Protein AF-0000000083614932 (afdb_homodimer)

Nearest PDB structures (foldseek):
  5zn8-assembly1_A  TM=9.623E-01  e=4.398E-23  Bacillus subtilis
  3o93-assembly1_D  TM=9.605E-01  e=4.185E-20  Streptococcus pneumoniae TIGR4
  3o91-assembly1_C  TM=9.616E-01  e=4.185E-20  Streptococcus pneumoniae TIGR4
  3o90-assembly1_D  TM=9.603E-01  e=8.362E-20  Streptococcus pneumoniae TIGR4
  3o92-assembly1_C  TM=9.641E-01  e=1.075E-19  Streptococcus pneumoniae TIGR4

Foldseek 3Di:
DAEEEEAEAQFCLADPPPRQNHLYPQQVQLVVVSLVVVVVQVVVVHAYEYEFEEDDPPGPVCVPGPDALYPPDNRRAHDDVVNVSCVVCVPPPRYYYWYDNALASLPPGCVLVVCVVVVHAEYEYFGDDQQTSRLNNLVNCLVSRHAYEYELSRHHYNDPCNVVSNVVSCVPRVYHYHD/DAEEEEAEAQFCLADPPPRQNHLYPQQVQLVVVSLVVVVVCVVVVHAYEYEFEEDDPPRPVCVPGPDALYPPDNRRAHDDVVNVSCVVCVPPPRYYYWYDNALASLPPGCVLVVCVVVVHAEYEYFGDDQQTSRLNNLVNCLVSRHAYEYELSRHHYNDPCNVVSNVVSCVPRVYHYHD

Radius of gyration: 20.75 Å; Cα contacts (8 Å, |Δi|>4): 772; chains: 2; bounding box: 45×60×45 Å

InterPro domains:
  IPR000868 Isochorismatase-like domain [PF00857] (4-173)
  IPR036380 Isochorismatase-like superfamily [G3DSA:3.40.50.850] (1-179)
  IPR036380 Isochorismatase-like superfamily [SSF52499] (2-172)
  IPR050272 Isochorismatase-like hydrolase [PTHR43540] (2-169)

Secondary structure (DSSP, 8-state):
-EEEEEEE--BHHHHSTT-TT---HHHHTTHHHHHHHHHHHHHTT-EEEEEEE-B-TT-GGGGTS----BTTSGGGSBPTHHHHHHHHHTTSTTEEEEEESSSSTTTTSSHHHHHHHTTEEEEEEEEE-IIIIIHHHHHHHHHTT-EEEEEEEEEE-SSS-HHHHHHHHHHHH--EEE-/-EEEEEEE--BHHHHSTT-TT---HHHHTTHHHHHHHHHHHHHTT-EEEEEEE-B-TT-GGGGTS----BTTSGGGSBPTHHHHHHHHHTTSTTEEEEEESSSSTTTTSSHHHHHHHTTEEEEEEEEE-IIIIIHHHHHHHHHTT-EEEEEEEEEE-SSS-HHHHHHHHHHHH-PEEE-

Organism: NCBI:txid2304605

Sequence (358 aa):
MKEALIIVDMSNDFVADEGSLTAGKPAQEVVPYIIEQANAFLNNDQIVVVAMDAHEENDAHFELWPSHNVVGTKGQELYGDLFTWFGEHESNPNVFYQPKTNYNAFFKTGLAEKLKALEVEKVHVVGACTDICDFLTIAGADAEGFKTAIHKRGVATFTDLGDTFINHMKTCFFTEIIDMKEALIIVDMSNDFVADEGSLTAGKPAQEVVPYIIEQANAFLNNDQIVVVAMDAHEENDAHFELWPSHNVVGTKGQELYGDLFTWFGEHESNPNVFYQPKTNYNAFFKTGLAEKLKALEVEKVHVVGACTDICDFLTIAGADAEGFKTAIHKRGVATFTDLGDTFINHMKTCFFTEIID

Solvent-accessible surface area (backbone atoms only — not comparable to full-atom values): 18055 Å² total; per-residue (Å²): 135,39,38,33,40,36,40,26,36,55,14,22,13,34,22,34,86,84,22,70,64,41,33,26,68,54,39,55,68,20,47,65,50,44,53,52,50,49,49,51,33,49,76,66,74,25,31,35,33,39,34,31,60,43,32,58,91,85,39,75,65,47,80,79,36,73,73,55,22,30,71,92,39,75,39,38,36,49,37,69,69,53,33,55,49,43,70,75,38,60,83,40,89,47,42,44,82,41,68,24,82,48,56,25,53,46,62,91,53,58,46,61,61,54,40,49,75,66,54,41,48,33,39,34,40,33,29,35,31,33,68,49,27,44,43,36,24,49,52,38,40,43,72,72,69,32,46,42,30,39,34,62,62,21,42,19,40,77,62,94,45,44,66,61,38,54,54,44,38,29,72,76,63,63,29,43,79,39,119,135,39,37,32,39,35,40,27,37,54,13,22,13,34,23,34,85,84,23,71,65,40,32,25,67,53,39,53,68,19,47,66,51,44,51,52,50,51,50,54,33,49,75,66,75,24,32,36,33,40,34,32,60,44,31,58,92,85,37,75,65,46,82,80,38,72,72,54,22,30,69,92,39,74,39,39,36,49,36,70,68,53,32,56,50,44,70,75,37,60,82,40,89,48,41,41,81,41,67,24,81,47,57,26,54,46,61,89,53,57,45,60,61,55,39,49,74,65,52,40,47,33,40,35,41,32,29,35,31,33,68,49,28,44,44,36,26,50,51,38,40,42,73,73,66,33,46,41,31,39,35,62,62,22,42,19,41,75,62,94,44,43,66,61,40,55,54,45,38,28,71,74,63,64,28,42,78,40,118

pLDDT: mean 97.31, std 2.54, range [85.12, 98.94]

Structure (mmCIF, N/CA/C/O backbone):
data_AF-0000000083614932-model_v1
#
loop_
_entity.id
_entity.type
_entity.pdbx_description
1 polymer 'Cysteine hydrolase'
#
loop_
_atom_site.group_PDB
_atom_site.id
_atom_site.type_symbol
_atom_site.label_atom_id
_atom_site.label_alt_id
_atom_site.label_comp_id
_atom_site.label_asym_id
_atom_site.label_entity_id
_atom_site.label_seq_id
_atom_site.pdbx_PDB_ins_code
_atom_site.Cartn_x
_atom_site.Cartn_y
_atom_site.Cartn_z
_atom_site.occupancy
_atom_site.B_iso_or_equiv
_atom_site.auth_seq_id
_atom_site.auth_comp_id
_atom_site.auth_asym_id
_atom_site.auth_atom_id
_atom_site.pdbx_PDB_model_num
ATOM 1 N N . MET A 1 1 ? 20.266 17.609 3.545 1 86.75 1 MET A N 1
ATOM 2 C CA . MET A 1 1 ? 19.281 16.688 2.996 1 86.75 1 MET A CA 1
ATOM 3 C C . MET A 1 1 ? 17.891 17.297 3.027 1 86.75 1 MET A C 1
ATOM 5 O O . MET A 1 1 ? 17.5 17.922 4.02 1 86.75 1 MET A O 1
ATOM 9 N N . LYS A 1 2 ? 17.234 17.375 1.899 1 97.62 2 LYS A N 1
ATOM 10 C CA . LYS A 1 2 ? 15.891 17.922 1.854 1 97.62 2 LYS A CA 1
ATOM 11 C C . LYS A 1 2 ? 14.852 16.875 2.26 1 97.62 2 LYS A C 1
ATOM 13 O O . LYS A 1 2 ? 14.922 15.727 1.821 1 97.62 2 LYS A O 1
ATOM 18 N N . GLU A 1 3 ? 13.961 17.266 3.236 1 98.75 3 GLU A N 1
ATOM 19 C CA . GLU A 1 3 ? 12.945 16.359 3.762 1 98.75 3 GLU A CA 1
ATOM 20 C C . GLU A 1 3 ? 11.562 16.984 3.693 1 98.75 3 GLU A C 1
ATOM 22 O O . GLU A 1 3 ? 11.43 18.203 3.531 1 98.75 3 GLU A O 1
ATOM 27 N N . ALA A 1 4 ? 10.586 16.172 3.719 1 98.94 4 ALA A N 1
ATOM 28 C CA . ALA A 1 4 ? 9.203 16.641 3.717 1 98.94 4 ALA A CA 1
ATOM 29 C C . ALA A 1 4 ? 8.398 15.977 4.836 1 98.94 4 ALA A C 1
ATOM 31 O O . ALA A 1 4 ? 8.555 14.789 5.105 1 98.94 4 ALA A O 1
ATOM 32 N N . LEU A 1 5 ? 7.621 16.766 5.5 1 98.94 5 LEU A N 1
ATOM 33 C CA . LEU A 1 5 ? 6.609 16.281 6.426 1 98.94 5 LEU A CA 1
ATOM 34 C C . LEU A 1 5 ? 5.246 16.188 5.742 1 98.94 5 LEU A C 1
ATOM 36 O O . LEU A 1 5 ? 4.738 17.188 5.227 1 98.94 5 LEU A O 1
ATOM 40 N N . ILE A 1 6 ? 4.684 15.016 5.688 1 98.94 6 ILE A N 1
ATOM 41 C CA . ILE A 1 6 ? 3.342 14.852 5.141 1 98.94 6 ILE A CA 1
ATOM 42 C C . ILE A 1 6 ? 2.336 14.695 6.281 1 98.94 6 ILE A C 1
ATOM 44 O O . ILE A 1 6 ? 2.414 13.742 7.059 1 98.94 6 ILE A O 1
ATOM 48 N N . ILE A 1 7 ? 1.476 15.633 6.41 1 98.94 7 ILE A N 1
ATOM 49 C CA . ILE A 1 7 ? 0.352 15.602 7.34 1 98.94 7 ILE A CA 1
ATOM 50 C C . ILE A 1 7 ? -0.861 14.969 6.66 1 98.94 7 ILE A C 1
ATOM 52 O O . ILE A 1 7 ? -1.471 15.578 5.777 1 98.94 7 ILE A O 1
ATOM 56 N N . VAL A 1 8 ? -1.253 13.805 7.141 1 98.88 8 VAL A N 1
ATOM 57 C CA . VAL A 1 8 ? -2.234 13.008 6.41 1 98.88 8 VAL A CA 1
ATOM 58 C C . VAL A 1 8 ? -3.602 13.133 7.082 1 98.88 8 VAL A C 1
ATOM 60 O O . VAL A 1 8 ? -3.771 12.75 8.242 1 98.88 8 VAL A O 1
ATOM 63 N N . ASP A 1 9 ? -4.543 13.688 6.426 1 98.75 9 ASP A N 1
ATOM 64 C CA . ASP A 1 9 ? -5.984 13.555 6.617 1 98.75 9 ASP A CA 1
ATOM 65 C C . ASP A 1 9 ? -6.398 14.016 8.016 1 98.75 9 ASP A C 1
ATOM 67 O O . ASP A 1 9 ? -7.18 13.344 8.688 1 98.75 9 ASP A O 1
ATOM 71 N N . MET A 1 10 ? -5.883 15.18 8.398 1 98.81 10 MET A N 1
ATOM 72 C CA . MET A 1 10 ? -6.305 15.75 9.672 1 98.81 10 MET A CA 1
ATOM 73 C C . MET A 1 10 ? -7.484 16.688 9.477 1 98.81 10 MET A C 1
ATOM 75 O O . MET A 1 10 ? -7.418 17.859 9.875 1 98.81 10 MET A O 1
ATOM 79 N N . SER A 1 11 ? -8.5 16.172 8.953 1 98.75 11 SER A N 1
ATOM 80 C CA . SER A 1 11 ? -9.719 16.906 8.641 1 98.75 11 SER A CA 1
ATOM 81 C C . SER A 1 11 ? -10.719 16.844 9.781 1 98.75 11 SER A C 1
ATOM 83 O O . SER A 1 11 ? -10.578 16.016 10.695 1 98.75 11 SER A O 1
ATOM 85 N N . ASN A 1 12 ? -11.742 17.656 9.711 1 98.81 12 ASN A N 1
ATOM 86 C CA . ASN A 1 12 ? -12.836 17.594 10.672 1 98.81 12 ASN A CA 1
ATOM 87 C C . ASN A 1 12 ? -13.555 16.25 10.602 1 98.81 12 ASN A C 1
ATOM 89 O O . ASN A 1 12 ? -13.891 15.664 11.633 1 98.81 12 ASN A O 1
ATOM 93 N N . ASP A 1 13 ? -13.797 15.688 9.453 1 98.44 13 ASP A N 1
ATOM 94 C CA . ASP A 1 13 ? -14.516 14.43 9.297 1 98.44 13 ASP A CA 1
ATOM 95 C C . ASP A 1 13 ? -13.742 13.273 9.93 1 98.44 13 ASP A C 1
ATOM 97 O O . ASP A 1 13 ? -14.344 12.328 10.445 1 98.44 13 ASP A O 1
ATOM 101 N N . PHE A 1 14 ? -12.406 13.383 9.969 1 98.25 14 PHE A N 1
ATOM 102 C CA . PHE A 1 14 ? -11.594 12.273 10.453 1 98.25 14 PHE A CA 1
ATOM 103 C C . PHE A 1 14 ? -11.156 12.508 11.891 1 98.25 14 PHE A C 1
ATOM 105 O O . PHE A 1 14 ? -10.68 11.586 12.562 1 98.25 14 PHE A O 1
ATOM 112 N N . VAL A 1 15 ? -11.305 13.758 12.461 1 98.56 15 VAL A N 1
ATOM 113 C CA . VAL A 1 15 ? -10.664 14.055 13.742 1 98.56 15 VAL A CA 1
ATOM 114 C C . VAL A 1 15 ? -11.711 14.508 14.75 1 98.56 15 VAL A C 1
ATOM 116 O O . VAL A 1 15 ? -11.703 14.086 15.906 1 98.56 15 VAL A O 1
ATOM 119 N N . ALA A 1 16 ? -12.609 15.344 14.305 1 98.31 16 ALA A N 1
ATOM 120 C CA . ALA A 1 16 ? -13.547 15.992 15.211 1 98.31 16 ALA A CA 1
ATOM 121 C C . ALA A 1 16 ? -14.523 14.984 15.82 1 98.31 16 ALA A C 1
ATOM 123 O O . ALA A 1 16 ? -14.82 13.953 15.203 1 98.31 16 ALA A O 1
ATOM 124 N N . ASP A 1 17 ? -15.094 15.305 16.938 1 97.5 17 ASP A N 1
ATOM 125 C CA . ASP A 1 17 ? -16.047 14.438 17.609 1 97.5 17 ASP A CA 1
ATOM 126 C C . ASP A 1 17 ? -17.25 14.148 16.719 1 97.5 17 ASP A C 1
ATOM 128 O O . ASP A 1 17 ? -17.75 13.023 16.688 1 97.5 17 ASP A O 1
ATOM 132 N N . GLU A 1 18 ? -17.656 15.078 15.992 1 96.12 18 GLU A N 1
ATOM 133 C CA . GLU A 1 18 ? -18.844 14.945 15.164 1 96.12 18 GLU A CA 1
ATOM 134 C C . GLU A 1 18 ? -18.484 14.539 13.742 1 96.12 18 GLU A C 1
ATOM 136 O O . GLU A 1 18 ? -19.344 14.562 12.844 1 96.12 18 GLU A O 1
ATOM 141 N N . GLY A 1 19 ? -17.234 14.258 13.492 1 96.81 19 GLY A N 1
ATOM 142 C CA . GLY A 1 19 ? -16.828 13.852 12.156 1 96.81 19 GLY A CA 1
ATOM 143 C C . GLY A 1 19 ? -17.484 12.57 11.695 1 96.81 19 GLY A C 1
ATOM 144 O O . GLY A 1 19 ? -17.719 11.656 12.492 1 96.81 19 GLY A O 1
ATOM 145 N N . SER A 1 20 ? -17.75 12.398 10.414 1 95.38 20 SER A N 1
ATOM 146 C CA . SER A 1 20 ? -18.484 11.273 9.852 1 95.38 20 SER A CA 1
ATOM 147 C C . SER A 1 20 ? -17.672 9.984 9.93 1 95.38 20 SER A C 1
ATOM 149 O O . SER A 1 20 ? -18.234 8.883 9.953 1 95.38 20 SER A O 1
ATOM 151 N N . LEU A 1 21 ? -16.344 10.078 9.992 1 94.69 21 LEU A N 1
ATOM 152 C CA . LEU A 1 21 ? -15.438 8.93 10.094 1 94.69 21 LEU A CA 1
ATOM 153 C C . LEU A 1 21 ? -14.289 9.227 11.055 1 94.69 21 LEU A C 1
ATOM 155 O O . LEU A 1 21 ? -13.125 8.977 10.742 1 94.69 21 LEU A O 1
ATOM 159 N N . THR A 1 22 ? -14.609 9.711 12.188 1 96.44 22 THR A N 1
ATOM 160 C CA . THR A 1 22 ? -13.656 10.305 13.117 1 96.44 22 THR A CA 1
ATOM 161 C C . THR A 1 22 ? -12.875 9.219 13.852 1 96.44 22 THR A C 1
ATOM 163 O O . THR A 1 22 ? -13.43 8.18 14.219 1 96.44 22 THR A O 1
ATOM 166 N N . ALA A 1 23 ? -11.562 9.43 14.016 1 96.25 23 ALA A N 1
ATOM 167 C CA . ALA A 1 23 ? -10.734 8.672 14.945 1 96.25 23 ALA A CA 1
ATOM 168 C C . ALA A 1 23 ? -10.797 9.266 16.344 1 96.25 23 ALA A C 1
ATOM 170 O O . ALA A 1 23 ? -10.156 8.766 17.281 1 96.25 23 ALA A O 1
ATOM 171 N N . GLY A 1 24 ? -11.445 10.391 16.5 1 96.56 24 GLY 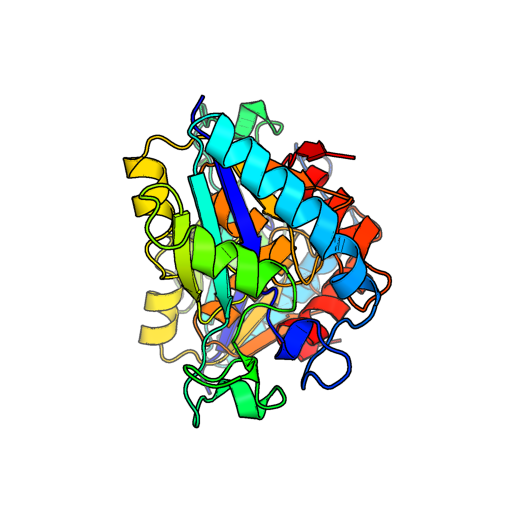A N 1
ATOM 172 C CA . GLY A 1 24 ? -11.797 10.938 17.797 1 96.56 24 GLY A CA 1
ATOM 173 C C . GLY A 1 24 ? -10.602 11.469 18.562 1 96.56 24 GLY A C 1
ATOM 174 O O . GLY A 1 24 ? -9.75 12.164 18 1 96.56 24 GLY A O 1
ATOM 175 N N . LYS A 1 25 ? -10.578 11.203 19.875 1 97.31 25 LYS A N 1
ATOM 176 C CA . LYS A 1 25 ? -9.625 11.781 20.812 1 97.31 25 LYS A CA 1
ATOM 177 C C . LYS A 1 25 ? -8.195 11.445 20.422 1 97.31 25 LYS A C 1
ATOM 179 O O . LYS A 1 25 ? -7.312 12.305 20.469 1 97.31 25 LYS A O 1
ATOM 184 N N . PRO A 1 26 ? -7.98 10.195 19.984 1 97.19 26 PRO A N 1
ATOM 185 C CA . PRO A 1 26 ? -6.598 9.891 19.609 1 97.19 26 PRO A CA 1
ATOM 186 C C . PRO A 1 26 ? -6.066 10.812 18.531 1 97.19 26 PRO A C 1
ATOM 188 O O . PRO A 1 26 ? -4.906 11.234 18.578 1 97.19 26 PRO A O 1
ATOM 191 N N . ALA A 1 27 ? -6.883 11.164 17.578 1 98.25 27 ALA A N 1
ATOM 192 C CA . ALA A 1 27 ? -6.457 12.039 16.484 1 98.25 27 ALA A CA 1
ATOM 193 C C . ALA A 1 27 ? -6.367 13.492 16.938 1 98.25 27 ALA A C 1
ATOM 195 O O . ALA A 1 27 ? -5.523 14.25 16.469 1 98.25 27 ALA A O 1
ATOM 196 N N . GLN A 1 28 ? -7.203 13.906 17.844 1 98.56 28 GLN A N 1
ATOM 197 C CA . GLN A 1 28 ? -7.18 15.266 18.375 1 98.56 28 GLN A CA 1
ATOM 198 C C . GLN A 1 28 ? -5.91 15.523 19.188 1 98.56 28 GLN A C 1
ATOM 200 O O . GLN A 1 28 ? -5.328 16.609 19.109 1 98.56 28 GLN A O 1
ATOM 205 N N . GLU A 1 29 ? -5.441 14.523 19.812 1 98.06 29 GLU A N 1
ATOM 206 C CA . GLU A 1 29 ? -4.34 14.656 20.766 1 98.06 29 GLU A CA 1
ATOM 207 C C . GLU A 1 29 ? -3.008 14.828 20.047 1 98.06 29 GLU A C 1
ATOM 209 O O . GLU A 1 29 ? -2.033 15.297 20.641 1 98.06 29 GLU A O 1
ATOM 214 N N . VAL A 1 30 ? -2.941 14.508 18.781 1 98.44 30 VAL A N 1
ATOM 215 C CA . VAL A 1 30 ? -1.646 14.547 18.109 1 98.44 30 VAL A CA 1
ATOM 216 C C . VAL A 1 30 ? -1.459 15.891 17.422 1 98.44 30 VAL A C 1
ATOM 218 O O . VAL A 1 30 ? -0.378 16.188 16.906 1 98.44 30 VAL A O 1
ATOM 221 N N . VAL A 1 31 ? -2.465 16.766 17.422 1 98.75 31 VAL A N 1
ATOM 222 C CA . VAL A 1 31 ? -2.482 18.016 16.672 1 98.75 31 VAL A CA 1
ATOM 223 C C . VAL A 1 31 ? -1.347 18.922 17.141 1 98.75 31 VAL A C 1
ATOM 225 O O . VAL A 1 31 ? -0.581 19.438 16.328 1 98.75 31 VAL A O 1
ATOM 228 N N . PRO A 1 32 ? -1.139 19.062 18.484 1 98.69 32 PRO A N 1
ATOM 229 C CA . PRO A 1 32 ? -0.054 19.938 18.922 1 98.69 32 PRO A CA 1
ATOM 230 C C . PRO A 1 32 ? 1.318 19.469 18.438 1 98.69 32 PRO A C 1
ATOM 232 O O . PRO A 1 32 ? 2.145 20.281 18.031 1 98.69 32 PRO A O 1
ATOM 235 N N . TYR A 1 33 ? 1.566 18.203 18.484 1 98.88 33 TYR A N 1
ATOM 236 C CA . TYR A 1 33 ? 2.834 17.656 18.016 1 98.88 33 TYR A CA 1
ATOM 237 C C . TYR A 1 33 ? 3.02 17.922 16.516 1 98.88 33 TYR A C 1
ATOM 239 O O . TYR A 1 33 ? 4.109 18.297 16.078 1 98.88 33 TYR A O 1
ATOM 247 N N . ILE A 1 34 ? 1.948 17.75 15.727 1 98.94 34 ILE A N 1
ATOM 248 C CA . ILE A 1 34 ? 2.004 17.938 14.281 1 98.94 34 ILE A CA 1
ATOM 249 C C . ILE A 1 34 ? 2.367 19.391 13.969 1 98.94 34 ILE A C 1
ATOM 251 O O . ILE A 1 34 ? 3.229 19.656 13.125 1 98.94 34 ILE A O 1
ATOM 255 N N . ILE A 1 35 ? 1.779 20.297 14.695 1 98.88 35 ILE A N 1
ATOM 256 C CA . ILE A 1 35 ? 2.045 21.703 14.477 1 98.88 35 ILE A CA 1
ATOM 257 C C . ILE A 1 35 ? 3.496 22.016 14.836 1 98.88 35 ILE A C 1
ATOM 259 O O . ILE A 1 35 ? 4.188 22.734 14.094 1 98.88 35 ILE A O 1
ATOM 263 N N . GLU A 1 36 ? 3.9 21.453 15.93 1 98.81 36 GLU A N 1
ATOM 264 C CA . GLU A 1 36 ? 5.289 21.641 16.344 1 98.81 36 GLU A CA 1
ATOM 265 C C . GLU A 1 36 ? 6.254 21.156 15.266 1 98.81 36 GLU A C 1
ATOM 267 O O . GLU A 1 36 ? 7.219 21.844 14.93 1 98.81 36 GLU A O 1
ATOM 272 N N . GLN A 1 37 ? 6.027 19.984 14.719 1 98.88 37 GLN A N 1
ATOM 273 C CA . GLN A 1 37 ? 6.895 19.422 13.688 1 98.88 37 GLN A CA 1
ATOM 274 C C . GLN A 1 37 ? 6.82 20.234 12.398 1 98.88 37 GLN A C 1
ATOM 276 O O . GLN A 1 37 ? 7.84 20.469 11.75 1 98.88 37 GLN A O 1
ATOM 281 N N . ALA A 1 38 ? 5.602 20.641 12.031 1 98.88 38 ALA A N 1
ATOM 282 C CA . ALA A 1 38 ? 5.453 21.469 10.828 1 98.88 38 ALA A CA 1
ATOM 283 C C . ALA A 1 38 ? 6.277 22.75 10.938 1 98.88 38 ALA A C 1
ATOM 285 O O . ALA A 1 38 ? 6.984 23.109 10 1 98.88 38 ALA A O 1
ATOM 286 N N . ASN A 1 39 ? 6.199 23.359 12.07 1 98.88 39 ASN A N 1
ATOM 287 C CA . ASN A 1 39 ? 6.988 24.562 12.305 1 98.88 39 ASN A CA 1
ATOM 288 C C . ASN A 1 39 ? 8.484 24.266 12.227 1 98.88 39 ASN A C 1
ATOM 290 O O . ASN A 1 39 ? 9.242 25.031 11.633 1 98.88 39 ASN A O 1
ATOM 294 N N . ALA A 1 40 ? 8.891 23.203 12.852 1 98.75 40 ALA A N 1
ATOM 295 C CA . ALA A 1 40 ? 10.305 22.844 12.836 1 98.75 40 ALA A CA 1
ATOM 296 C C . ALA A 1 40 ? 10.805 22.625 11.406 1 98.75 40 ALA A C 1
ATOM 298 O O . ALA A 1 40 ? 11.898 23.062 11.055 1 98.75 40 ALA A O 1
ATOM 299 N N . PHE A 1 41 ? 9.984 21.922 10.609 1 98.81 41 PHE A N 1
ATOM 300 C CA . PHE A 1 41 ? 10.359 21.703 9.219 1 98.81 41 PHE A CA 1
ATOM 301 C C . PHE A 1 41 ? 10.516 23.016 8.477 1 98.81 41 PHE A C 1
ATOM 303 O O . PHE A 1 41 ? 11.523 23.25 7.797 1 98.81 41 PHE A O 1
ATOM 310 N N . LEU A 1 42 ? 9.562 23.938 8.625 1 98.56 42 LEU A N 1
ATOM 311 C CA . LEU A 1 42 ? 9.586 25.219 7.906 1 98.56 42 LEU A CA 1
ATOM 312 C C . LEU A 1 42 ? 10.75 26.078 8.391 1 98.56 42 LEU A C 1
ATOM 314 O O . LEU A 1 42 ? 11.398 26.75 7.586 1 98.56 42 LEU A O 1
ATOM 318 N N . ASN A 1 43 ? 10.992 26.016 9.695 1 98.25 43 ASN A N 1
ATOM 319 C CA . ASN A 1 43 ? 12.094 26.781 10.25 1 98.25 43 ASN A CA 1
ATOM 320 C C . ASN A 1 43 ? 13.438 26.312 9.711 1 98.25 43 ASN A C 1
ATOM 322 O O . ASN A 1 43 ? 14.422 27.062 9.734 1 98.25 43 ASN A O 1
ATOM 326 N N . ASN A 1 44 ? 13.492 25.109 9.227 1 98.19 44 ASN A N 1
ATOM 327 C CA . ASN A 1 44 ? 14.711 24.547 8.656 1 98.19 44 ASN A CA 1
ATOM 328 C C . ASN A 1 44 ? 14.633 24.5 7.129 1 98.19 44 ASN A C 1
ATOM 330 O O . ASN A 1 44 ? 15.344 23.703 6.5 1 98.19 44 ASN A O 1
ATOM 334 N N . ASP A 1 45 ? 13.688 25.234 6.594 1 97.94 45 ASP A N 1
ATOM 335 C CA . ASP A 1 45 ? 13.516 25.391 5.152 1 97.94 45 ASP A CA 1
ATOM 336 C C . ASP A 1 45 ? 13.195 24.062 4.488 1 97.94 45 ASP A C 1
ATOM 338 O O . ASP A 1 45 ? 13.688 23.766 3.398 1 97.94 45 ASP A O 1
ATOM 342 N N . GLN A 1 46 ? 12.5 23.219 5.215 1 98.69 46 GLN A N 1
ATOM 343 C CA . GLN A 1 46 ? 12.031 21.938 4.68 1 98.69 46 GLN A CA 1
ATOM 344 C C . GLN A 1 46 ? 10.57 22.031 4.238 1 98.69 46 GLN A C 1
ATOM 346 O O . GLN A 1 46 ? 9.938 23.078 4.402 1 98.69 46 GLN A O 1
ATOM 351 N N . ILE A 1 47 ? 10.078 21 3.674 1 98.81 47 ILE A N 1
ATOM 352 C CA . ILE A 1 47 ? 8.789 21 2.994 1 98.81 47 ILE A CA 1
ATOM 353 C C . ILE A 1 47 ? 7.715 20.438 3.916 1 98.81 47 ILE A C 1
ATOM 355 O O . ILE A 1 47 ? 7.957 19.453 4.633 1 98.81 47 ILE A O 1
ATOM 359 N N . VAL A 1 48 ? 6.566 21.031 3.924 1 98.94 48 VAL A N 1
ATOM 360 C CA . VAL A 1 48 ? 5.391 20.5 4.605 1 98.94 48 VAL A CA 1
ATOM 361 C C . VAL A 1 48 ? 4.262 20.297 3.598 1 98.94 48 VAL A C 1
ATOM 363 O O . VAL A 1 48 ? 3.908 21.203 2.854 1 98.94 48 VAL A O 1
ATOM 366 N N . VAL A 1 49 ? 3.727 19.109 3.547 1 98.94 49 VAL A N 1
ATOM 367 C CA . VAL A 1 49 ? 2.623 18.766 2.66 1 98.94 49 VAL A CA 1
ATOM 368 C C . VAL A 1 49 ? 1.396 18.375 3.486 1 98.94 49 VAL A C 1
ATOM 370 O O . VAL A 1 49 ? 1.475 17.516 4.355 1 98.94 49 VAL A O 1
ATOM 373 N N . VAL A 1 50 ? 0.341 19.047 3.268 1 98.88 50 VAL A N 1
ATOM 374 C CA . VAL A 1 50 ? -0.952 18.594 3.771 1 98.88 50 VAL A CA 1
ATOM 375 C C . VAL A 1 50 ? -1.628 17.703 2.736 1 98.88 50 VAL A C 1
ATOM 377 O O . VAL A 1 50 ? -2.127 18.188 1.718 1 98.88 50 VAL A O 1
ATOM 380 N N . ALA A 1 51 ? -1.59 16.406 2.961 1 98.81 51 ALA A N 1
ATOM 381 C CA . ALA A 1 51 ? -2.289 15.461 2.102 1 98.81 51 ALA A CA 1
ATOM 382 C C . ALA A 1 51 ? -3.711 15.211 2.598 1 98.81 51 ALA A C 1
ATOM 384 O O . ALA A 1 51 ? -3.91 14.711 3.707 1 98.81 51 ALA A O 1
ATOM 385 N N . MET A 1 52 ? -4.68 15.57 1.78 1 98.75 52 MET A N 1
ATOM 386 C CA . MET A 1 52 ? -6.062 15.594 2.254 1 98.75 52 MET A CA 1
ATOM 387 C C . MET A 1 52 ? -6.965 14.781 1.335 1 98.75 52 MET A C 1
ATOM 389 O O . MET A 1 52 ? -6.98 14.992 0.122 1 98.75 52 MET A O 1
ATOM 393 N N . ASP A 1 53 ? -7.625 13.797 1.946 1 98.06 53 ASP A N 1
ATOM 394 C CA . ASP A 1 53 ? -8.672 13.055 1.251 1 98.06 53 ASP A CA 1
ATOM 395 C C . ASP A 1 53 ? -9.695 14.008 0.629 1 98.06 53 ASP A C 1
ATOM 397 O O . ASP A 1 53 ? -10.086 15 1.248 1 98.06 53 ASP A O 1
ATOM 401 N N . ALA A 1 54 ? -10.062 13.758 -0.579 1 97.75 54 ALA A N 1
ATOM 402 C CA . ALA A 1 54 ? -10.953 14.656 -1.312 1 97.75 54 ALA A CA 1
ATOM 403 C C . ALA A 1 54 ? -11.906 13.875 -2.209 1 97.75 54 ALA A C 1
ATOM 405 O O . ALA A 1 54 ? -11.469 13.141 -3.098 1 97.75 54 ALA A O 1
ATOM 406 N N . HIS A 1 55 ? -13.133 14.047 -1.98 1 96.81 55 HIS A N 1
ATOM 407 C CA . HIS A 1 55 ? -14.172 13.367 -2.744 1 96.81 55 HIS A CA 1
ATOM 408 C C . HIS A 1 55 ? -15.195 14.359 -3.285 1 96.81 55 HIS A C 1
ATOM 410 O O . HIS A 1 55 ? -15.43 15.406 -2.684 1 96.81 55 HIS A O 1
ATOM 416 N N . GLU A 1 56 ? -15.734 14.016 -4.387 1 95.94 56 GLU A N 1
ATOM 417 C CA . GLU A 1 56 ? -16.891 14.758 -4.879 1 95.94 56 GLU A CA 1
ATOM 418 C C . GLU A 1 56 ? -18.188 14.273 -4.223 1 95.94 56 GLU A C 1
ATOM 420 O O . GLU A 1 56 ? -18.219 13.18 -3.654 1 95.94 56 GLU A O 1
ATOM 425 N N . GLU A 1 57 ? -19.25 15.023 -4.258 1 92.31 57 GLU A N 1
ATOM 426 C CA . GLU A 1 57 ? -20.5 14.711 -3.586 1 92.31 57 GLU A CA 1
ATOM 427 C C . GLU A 1 57 ? -21.047 13.352 -4.016 1 92.31 57 GLU A C 1
ATOM 429 O O . GLU A 1 57 ? -21.578 12.602 -3.199 1 92.31 57 GLU A O 1
ATOM 434 N N . ASN A 1 58 ? -20.938 12.961 -5.285 1 89.75 58 ASN A N 1
ATOM 435 C CA . ASN A 1 58 ? -21.453 11.688 -5.781 1 89.75 58 ASN A CA 1
ATOM 436 C C . ASN A 1 58 ? -20.328 10.68 -6.027 1 89.75 58 ASN A C 1
ATOM 438 O O . ASN A 1 58 ? -20.406 9.875 -6.953 1 89.75 58 ASN A O 1
ATOM 442 N N . ASP A 1 59 ? -19.406 10.758 -5.152 1 91.88 59 ASP A N 1
ATOM 443 C CA . ASP A 1 59 ? -18.266 9.859 -5.293 1 91.88 59 ASP A CA 1
ATOM 444 C C . ASP A 1 59 ? -18.672 8.414 -5.027 1 91.88 59 ASP A C 1
ATOM 446 O O . ASP A 1 59 ? -19.359 8.125 -4.043 1 91.88 59 ASP A O 1
ATOM 450 N N . ALA A 1 60 ? -18.328 7.445 -5.891 1 87.5 60 ALA A N 1
ATOM 451 C CA . ALA A 1 60 ? -18.641 6.023 -5.754 1 87.5 60 ALA A CA 1
ATOM 452 C C . ALA A 1 60 ? -18.094 5.469 -4.441 1 87.5 60 ALA A C 1
ATOM 454 O O . ALA A 1 60 ? -18.609 4.473 -3.922 1 87.5 60 ALA A O 1
ATOM 455 N N . HIS A 1 61 ? -17.156 6.152 -3.885 1 87.56 61 HIS A N 1
ATOM 456 C CA . HIS A 1 61 ? -16.547 5.797 -2.605 1 87.56 61 HIS A CA 1
ATOM 457 C C . HIS A 1 61 ? -17.594 5.781 -1.489 1 87.56 61 HIS A C 1
ATOM 459 O O . HIS A 1 61 ? -17.438 5.047 -0.508 1 87.56 61 HIS A O 1
ATOM 465 N N . PHE A 1 62 ? -18.625 6.473 -1.625 1 91.12 62 PHE A N 1
ATOM 466 C CA . PHE A 1 62 ? -19.625 6.641 -0.568 1 91.12 62 PHE A CA 1
ATOM 467 C C . PHE A 1 62 ? -20.594 5.469 -0.551 1 91.12 62 PHE A C 1
ATOM 469 O O . PHE A 1 62 ? -21.422 5.355 0.358 1 91.12 62 PHE A O 1
ATOM 476 N N . GLU A 1 63 ? -20.5 4.531 -1.554 1 88.19 63 GLU A N 1
ATOM 477 C CA . GLU A 1 63 ? -21.234 3.268 -1.485 1 88.19 63 GLU A CA 1
ATOM 478 C C . GLU A 1 63 ? -20.672 2.365 -0.392 1 88.19 63 GLU A C 1
ATOM 480 O O . GLU A 1 63 ? -21.359 1.487 0.118 1 88.19 63 GLU A O 1
ATOM 485 N N . LEU A 1 64 ? -19.453 2.617 -0.092 1 85.25 64 LEU A N 1
ATOM 486 C CA . LEU A 1 64 ? -18.734 1.732 0.819 1 85.25 64 LEU A CA 1
ATOM 487 C C . LEU A 1 64 ? -18.484 2.416 2.162 1 85.25 64 LEU A C 1
ATOM 489 O O . LEU A 1 64 ? -18.375 1.747 3.189 1 85.25 64 LEU A O 1
ATOM 493 N N . TRP A 1 65 ? -18.359 3.758 2.199 1 88.56 65 TRP A N 1
ATOM 494 C CA . TRP A 1 65 ? -18.094 4.566 3.385 1 88.56 65 TRP A CA 1
ATOM 495 C C . TRP A 1 65 ? -19.141 5.656 3.553 1 88.56 65 TRP A C 1
ATOM 497 O O . TRP A 1 65 ? -19.734 6.113 2.57 1 88.56 65 TRP A O 1
ATOM 507 N N . PRO A 1 66 ? -19.359 6.078 4.809 1 91.44 66 PRO A N 1
ATOM 508 C CA . PRO A 1 66 ? -20.141 7.312 4.941 1 91.44 66 PRO A CA 1
ATOM 509 C C . PRO A 1 66 ? -19.516 8.484 4.18 1 91.44 66 PRO A C 1
ATOM 511 O O . PRO A 1 66 ? -18.297 8.531 3.988 1 91.44 66 PRO A O 1
ATOM 514 N N . SER A 1 67 ? -20.375 9.359 3.742 1 94.62 67 SER A N 1
ATOM 515 C CA . SER A 1 67 ? -19.859 10.555 3.074 1 94.62 67 SER A CA 1
ATOM 516 C C . SER A 1 67 ? -18.859 11.289 3.953 1 94.62 67 SER A C 1
ATOM 518 O O . SER A 1 67 ? -19.109 11.508 5.141 1 94.62 67 SER A O 1
ATOM 520 N N . HIS A 1 68 ? -17.75 11.602 3.404 1 96.62 68 HIS A N 1
ATOM 521 C CA . HIS A 1 68 ? -16.672 12.289 4.121 1 96.62 68 HIS A CA 1
ATOM 522 C C . HIS A 1 68 ? -15.781 13.062 3.162 1 96.62 68 HIS A C 1
ATOM 524 O O . HIS A 1 68 ? -15.719 12.758 1.97 1 96.62 68 HIS A O 1
ATOM 530 N N . ASN A 1 69 ? -15.141 14.078 3.73 1 97.69 69 ASN A N 1
ATOM 531 C CA . ASN A 1 69 ? -14.133 14.883 3.043 1 97.69 69 ASN A CA 1
ATOM 532 C C . ASN A 1 69 ? -14.602 15.289 1.648 1 97.69 69 ASN A C 1
ATOM 534 O O . ASN A 1 69 ? -13.844 15.18 0.681 1 97.69 69 ASN A O 1
ATOM 538 N N . VAL A 1 70 ? -15.844 15.633 1.566 1 97.38 70 VAL A N 1
ATOM 539 C CA . VAL A 1 70 ? -16.359 16.203 0.326 1 97.38 70 VAL A CA 1
ATOM 540 C C . VAL A 1 70 ? -15.727 17.578 0.088 1 97.38 70 VAL A C 1
ATOM 542 O O . VAL A 1 70 ? -15.68 18.406 0.994 1 97.38 70 VAL A O 1
ATOM 545 N N . VAL A 1 71 ? -15.242 17.797 -1.107 1 97.38 71 VAL A N 1
ATOM 546 C CA . VAL A 1 71 ? -14.484 19 -1.446 1 97.38 71 VAL A CA 1
ATOM 547 C C . VAL A 1 71 ? -15.328 20.234 -1.168 1 97.38 71 VAL A C 1
ATOM 549 O O . VAL A 1 71 ? -16.5 20.297 -1.567 1 97.38 71 VAL A O 1
ATOM 552 N N . GLY A 1 72 ? -14.703 21.172 -0.362 1 96.31 72 GLY A N 1
ATOM 553 C CA . GLY A 1 72 ? -15.328 22.469 -0.148 1 96.31 72 GLY A CA 1
ATOM 554 C C . GLY A 1 72 ? -16.234 22.5 1.064 1 96.31 72 GLY A C 1
ATOM 555 O O . GLY A 1 72 ? -16.828 23.531 1.378 1 96.31 72 GLY A O 1
ATOM 556 N N . THR A 1 73 ? -16.406 21.406 1.736 1 97.19 73 THR A N 1
ATOM 557 C CA . THR A 1 73 ? -17.266 21.359 2.912 1 97.19 73 THR A CA 1
ATOM 558 C C . THR A 1 73 ? -16.453 21.547 4.188 1 97.19 73 THR A C 1
ATOM 560 O O . THR A 1 73 ? -15.227 21.422 4.176 1 97.19 73 THR A O 1
ATOM 563 N N . LYS A 1 74 ? -17.172 21.859 5.254 1 97.5 74 LYS A N 1
ATOM 564 C CA . LYS A 1 74 ? -16.562 21.969 6.57 1 97.5 74 LYS A CA 1
ATOM 565 C C . LYS A 1 74 ? -15.891 20.672 6.984 1 97.5 74 LYS A C 1
ATOM 567 O O . LYS A 1 74 ? -14.859 20.672 7.66 1 97.5 74 LYS A O 1
ATOM 572 N N . GLY A 1 75 ? -16.438 19.578 6.586 1 98.06 75 GLY A N 1
ATOM 573 C CA . GLY A 1 75 ? -15.898 18.266 6.918 1 98.06 75 GLY A CA 1
ATOM 574 C C . GLY A 1 75 ? -14.477 18.062 6.426 1 98.06 75 GLY A C 1
ATOM 575 O O . GLY A 1 75 ? -13.68 17.391 7.082 1 98.06 75 GLY A O 1
ATOM 576 N N . GLN A 1 76 ? -14.125 18.672 5.32 1 98.19 76 GLN A N 1
ATOM 577 C CA . GLN A 1 76 ? -12.812 18.469 4.723 1 98.19 76 GLN A CA 1
ATOM 578 C C . GLN A 1 76 ? -11.789 19.438 5.316 1 98.19 76 GLN A C 1
ATOM 580 O O . GLN A 1 76 ? -10.578 19.25 5.156 1 98.19 76 GLN A O 1
ATOM 585 N N . GLU A 1 77 ? -12.211 20.516 5.961 1 98.38 77 GLU A N 1
ATOM 586 C CA . GLU A 1 77 ? -11.273 21.484 6.535 1 98.38 77 GLU A CA 1
ATOM 587 C C . GLU A 1 77 ? -10.359 20.828 7.562 1 98.38 77 GLU A C 1
ATOM 589 O O . GLU A 1 77 ? -10.75 19.859 8.227 1 98.38 77 GLU A O 1
ATOM 594 N N . LEU A 1 78 ? -9.164 21.344 7.617 1 98.75 78 LEU A N 1
ATOM 595 C CA . LEU A 1 78 ? -8.266 20.891 8.672 1 98.75 78 LEU A CA 1
ATOM 596 C C . LEU A 1 78 ? -8.898 21.109 10.047 1 98.75 78 LEU A C 1
ATOM 598 O O . LEU A 1 78 ? -9.625 22.078 10.258 1 98.75 78 LEU A O 1
ATOM 602 N N . TYR A 1 79 ? -8.594 20.297 10.953 1 98.75 79 TYR A N 1
ATOM 603 C CA . TYR A 1 79 ? -9.211 20.312 12.273 1 98.75 79 TYR A CA 1
ATOM 604 C C . TYR A 1 79 ? -8.492 21.281 13.203 1 98.75 79 TYR A C 1
ATOM 606 O O . TYR A 1 79 ? -7.266 21.281 13.289 1 98.75 79 TYR A O 1
ATOM 614 N N . GLY A 1 80 ? -9.211 22.094 13.859 1 98.06 80 GLY A N 1
ATOM 615 C CA . GLY A 1 80 ? -8.742 22.859 15.008 1 98.06 80 GLY A CA 1
ATOM 616 C C . GLY A 1 80 ? -7.59 23.781 14.664 1 98.06 80 GLY A C 1
ATOM 617 O O . GLY A 1 80 ? -7.668 24.547 13.703 1 98.06 80 GLY A O 1
ATOM 618 N N . ASP A 1 81 ? -6.551 23.656 15.477 1 98.5 81 ASP A N 1
ATOM 619 C CA . ASP A 1 81 ? -5.426 24.578 15.367 1 98.5 81 ASP A CA 1
ATOM 620 C C . ASP A 1 81 ? -4.652 24.359 14.07 1 98.5 81 ASP A C 1
ATOM 622 O O . ASP A 1 81 ? -3.932 25.234 13.602 1 98.5 81 ASP A O 1
ATOM 626 N N . LEU A 1 82 ? -4.82 23.219 13.516 1 98.69 82 LEU A N 1
ATOM 627 C CA . LEU A 1 82 ? -4.164 22.953 12.242 1 98.69 82 LEU A CA 1
ATOM 628 C C . LEU A 1 82 ? -4.766 23.812 11.133 1 98.69 82 LEU A C 1
ATOM 630 O O . LEU A 1 82 ? -4.062 24.219 10.203 1 98.69 82 LEU A O 1
ATOM 634 N N . PHE A 1 83 ? -6.078 24.031 11.258 1 98.5 83 PHE A N 1
ATOM 635 C CA . PHE A 1 83 ? -6.742 24.906 10.305 1 98.5 83 PHE A CA 1
ATOM 636 C C . PHE A 1 83 ? -6.16 26.312 10.367 1 98.5 83 PHE A C 1
ATOM 638 O O . PHE A 1 83 ? -5.828 26.891 9.328 1 98.5 83 PHE A O 1
ATOM 645 N N . THR A 1 84 ? -6.027 26.797 11.555 1 98.38 84 THR A N 1
ATOM 646 C CA . THR A 1 84 ? -5.453 28.125 11.766 1 98.38 84 THR A CA 1
ATOM 647 C C . THR A 1 84 ? -4.008 28.172 11.281 1 98.38 84 THR A C 1
ATOM 649 O O . THR A 1 84 ? -3.611 29.109 10.586 1 98.38 84 THR A O 1
ATOM 652 N N . TRP A 1 85 ? -3.297 27.156 11.641 1 98.81 85 TRP A N 1
ATOM 653 C CA . TRP A 1 85 ? -1.897 27.078 11.234 1 98.81 85 TRP A CA 1
ATOM 654 C C . TRP A 1 85 ? -1.77 27.141 9.719 1 98.81 85 TRP A C 1
ATOM 656 O O . TRP A 1 85 ? -0.945 27.875 9.188 1 98.81 85 TRP A O 1
ATOM 666 N N . PHE A 1 86 ? -2.543 26.375 9.016 1 98.62 86 PHE A N 1
ATOM 667 C CA . PHE A 1 86 ? -2.465 26.328 7.559 1 98.62 86 PHE A CA 1
ATOM 668 C C . PHE A 1 86 ? -2.812 27.688 6.961 1 98.62 86 PHE A C 1
ATOM 670 O O . PHE A 1 86 ? -2.15 28.156 6.027 1 98.62 86 PHE A O 1
ATOM 677 N N . GLY A 1 87 ? -3.824 28.312 7.488 1 98 87 GLY A N 1
ATOM 678 C CA . GLY A 1 87 ? -4.188 29.641 7.027 1 98 87 GLY A CA 1
ATOM 679 C C . GLY A 1 87 ? -3.047 30.641 7.129 1 98 87 GLY A C 1
ATOM 680 O O . GLY A 1 87 ? -2.875 31.484 6.254 1 98 87 GLY A O 1
ATOM 681 N N . GLU A 1 88 ? -2.289 30.453 8.141 1 98.31 88 GLU A N 1
ATOM 682 C CA . GLU A 1 88 ? -1.179 31.375 8.398 1 98.31 88 GLU A CA 1
ATOM 683 C C . GLU A 1 88 ? 0.016 31.047 7.504 1 98.31 88 GLU A C 1
ATOM 685 O O . GLU A 1 88 ? 0.904 31.891 7.32 1 98.31 88 GLU A O 1
ATOM 690 N N . HIS A 1 89 ? 0.018 29.859 6.953 1 98.38 89 HIS A N 1
ATOM 691 C CA . HIS A 1 89 ? 1.237 29.422 6.285 1 98.38 89 HIS A CA 1
ATOM 692 C C . HIS A 1 89 ? 0.968 29.062 4.828 1 98.38 89 HIS A C 1
ATOM 694 O O . HIS A 1 89 ? 1.892 28.719 4.09 1 98.38 89 HIS A O 1
ATOM 700 N N . GLU A 1 90 ? -0.289 29.141 4.387 1 96.19 90 GLU A N 1
ATOM 701 C CA . GLU A 1 90 ? -0.678 28.641 3.072 1 96.19 90 GLU A CA 1
ATOM 702 C C . GLU A 1 90 ? 0.048 29.406 1.962 1 96.19 90 GLU A C 1
ATOM 704 O O . GLU A 1 90 ? 0.187 28.891 0.847 1 96.19 90 GLU A O 1
ATOM 709 N N . SER A 1 91 ? 0.589 30.594 2.23 1 96.94 91 SER A N 1
ATOM 710 C CA . SER A 1 91 ? 1.308 31.391 1.231 1 96.94 91 SER A CA 1
ATOM 711 C C . SER A 1 91 ? 2.789 31.016 1.207 1 96.94 91 SER A C 1
ATOM 713 O O . SER A 1 91 ? 3.521 31.438 0.308 1 96.94 91 SER A O 1
ATOM 715 N N . ASN A 1 92 ? 3.252 30.328 2.205 1 97.75 92 ASN A N 1
ATOM 716 C CA . ASN A 1 92 ? 4.629 29.859 2.213 1 97.75 92 ASN A CA 1
ATOM 717 C C . ASN A 1 92 ? 4.891 28.875 1.073 1 97.75 92 ASN A C 1
ATOM 719 O O . ASN A 1 92 ? 4.176 27.875 0.928 1 97.75 92 ASN A O 1
ATOM 723 N N . PRO A 1 93 ? 5.902 29.094 0.265 1 97.19 93 PRO A N 1
ATOM 724 C CA . PRO A 1 93 ? 6.152 28.25 -0.899 1 97.19 93 PRO A CA 1
ATOM 725 C C . PRO A 1 93 ? 6.547 26.828 -0.515 1 97.19 93 PRO A C 1
ATOM 727 O O . PRO A 1 93 ? 6.523 25.922 -1.358 1 97.19 93 PRO A O 1
ATOM 730 N N . ASN A 1 94 ? 6.895 26.625 0.759 1 98.31 94 ASN A N 1
ATOM 731 C CA . ASN A 1 94 ? 7.289 25.297 1.217 1 98.31 94 ASN A CA 1
ATOM 732 C C . ASN A 1 94 ? 6.102 24.516 1.784 1 98.31 94 ASN A C 1
ATOM 734 O O . ASN A 1 94 ? 6.262 23.406 2.275 1 98.31 94 ASN A O 1
ATOM 738 N N . VAL A 1 95 ? 4.973 25.125 1.771 1 98.69 95 VAL A N 1
ATOM 739 C CA . VAL A 1 95 ? 3.752 24.469 2.236 1 98.69 95 VAL A CA 1
ATOM 740 C C . VAL A 1 95 ? 2.844 24.172 1.049 1 98.69 95 VAL A C 1
ATOM 742 O O . VAL A 1 95 ? 2.52 25.062 0.26 1 98.69 95 VAL A O 1
ATOM 745 N N . PHE A 1 96 ? 2.477 22.812 0.98 1 97.31 96 PHE A N 1
ATOM 746 C CA . PHE A 1 96 ? 1.607 22.359 -0.097 1 97.31 96 PHE A CA 1
ATOM 747 C C . PHE A 1 96 ? 0.341 21.719 0.463 1 97.31 96 PHE A C 1
ATOM 749 O O . PHE A 1 96 ? 0.387 21.016 1.474 1 97.31 96 PHE A O 1
ATOM 756 N N . TYR A 1 97 ? -0.718 22.062 -0.213 1 98.19 97 TYR A N 1
ATOM 757 C CA . TYR A 1 97 ? -1.938 21.281 -0.039 1 98.19 97 TYR A CA 1
ATOM 758 C C . TYR A 1 97 ? -2.123 20.297 -1.188 1 98.19 97 TYR A C 1
ATOM 760 O O . TYR A 1 97 ? -2.148 20.688 -2.355 1 98.19 97 TYR A O 1
ATOM 768 N N . GLN A 1 98 ? -2.223 19.016 -0.897 1 98 98 GLN A N 1
ATOM 769 C CA . GLN A 1 98 ? -2.289 17.953 -1.896 1 98 98 GLN A CA 1
ATOM 770 C C . GLN A 1 98 ? -3.539 17.094 -1.707 1 98 98 GLN A C 1
ATOM 772 O O . GLN A 1 98 ? -3.557 16.188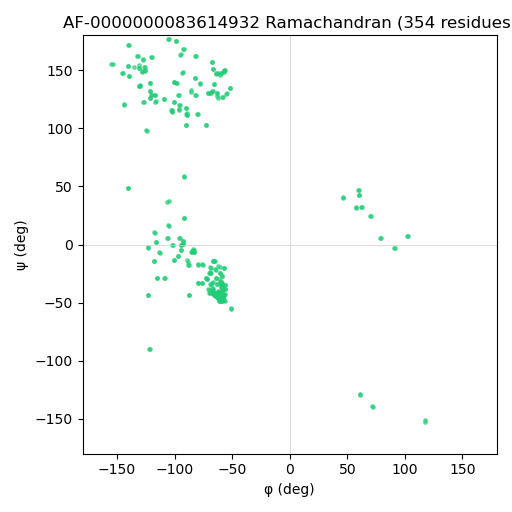 -0.869 1 98 98 GLN A O 1
ATOM 777 N N . PRO A 1 99 ? -4.617 17.391 -2.508 1 98 99 PRO A N 1
ATOM 778 C CA . PRO A 1 99 ? -5.77 16.5 -2.463 1 98 99 PRO A CA 1
ATOM 779 C C . PRO A 1 99 ? -5.438 15.086 -2.957 1 98 99 PRO A C 1
ATOM 781 O O . PRO A 1 99 ? -4.594 14.93 -3.844 1 98 99 PRO A O 1
ATOM 784 N N . LYS A 1 100 ? -6.066 14.094 -2.4 1 97.44 100 LYS A N 1
ATOM 785 C CA . LYS A 1 100 ? -5.918 12.703 -2.82 1 97.44 100 LYS A CA 1
ATOM 786 C C . LYS A 1 100 ? -7.258 11.969 -2.799 1 97.44 100 LYS A C 1
ATOM 788 O O . LYS A 1 100 ? -8.133 12.289 -1.991 1 97.44 100 LYS A O 1
ATOM 793 N N . THR A 1 101 ? -7.355 10.953 -3.625 1 93 101 THR A N 1
ATOM 794 C CA . THR A 1 101 ? -8.586 10.18 -3.666 1 93 101 THR A CA 1
ATOM 795 C C . THR A 1 101 ? -8.359 8.766 -3.141 1 93 101 THR A C 1
ATOM 797 O O . THR A 1 101 ? -9.297 7.977 -3.031 1 93 101 THR A O 1
ATOM 800 N N . ASN A 1 102 ? -7.156 8.453 -2.898 1 95.62 102 ASN A N 1
ATOM 801 C CA . ASN A 1 102 ? -6.762 7.141 -2.406 1 95.62 102 ASN A CA 1
ATOM 802 C C . ASN A 1 102 ? -6.062 7.23 -1.054 1 95.62 102 ASN A C 1
ATOM 804 O O . ASN A 1 102 ? -5.609 8.305 -0.656 1 95.62 102 ASN A O 1
ATOM 808 N N . TYR A 1 103 ? -5.992 6.105 -0.325 1 97.25 103 TYR A N 1
ATOM 809 C CA . TYR A 1 103 ? -5.309 6.051 0.963 1 97.25 103 TYR A CA 1
ATOM 810 C C . TYR A 1 103 ? -3.846 6.449 0.824 1 97.25 103 TYR A C 1
ATOM 812 O O . TYR A 1 103 ? -3.271 7.051 1.734 1 97.25 103 TYR A O 1
ATOM 820 N N . ASN A 1 104 ? -3.234 6.051 -0.267 1 98.44 104 ASN A N 1
ATOM 821 C CA . ASN A 1 104 ? -1.856 6.359 -0.635 1 98.44 104 ASN A CA 1
ATOM 822 C C . ASN A 1 104 ? -1.734 7.754 -1.242 1 98.44 104 ASN A C 1
ATOM 824 O O . ASN A 1 104 ? -2.176 7.984 -2.369 1 98.44 104 ASN A O 1
ATOM 828 N N . ALA A 1 105 ? -1.096 8.656 -0.579 1 98.69 105 ALA A N 1
ATOM 829 C CA . ALA A 1 105 ? -1.012 10.055 -0.999 1 98.69 105 ALA A CA 1
ATOM 830 C C . ALA A 1 105 ? -0.214 10.188 -2.293 1 98.69 105 ALA A C 1
ATOM 832 O O . ALA A 1 105 ? -0.261 11.234 -2.953 1 98.69 105 ALA A O 1
ATOM 833 N N . PHE A 1 106 ? 0.49 9.188 -2.691 1 98.75 106 PHE A N 1
ATOM 834 C CA . PHE A 1 106 ? 1.344 9.258 -3.873 1 98.75 106 PHE A CA 1
ATOM 835 C C . PHE A 1 106 ? 0.635 8.68 -5.09 1 98.75 106 PHE A C 1
ATOM 837 O O . PHE A 1 106 ? 1.131 8.781 -6.211 1 98.75 106 PHE A O 1
ATOM 844 N N . PHE A 1 107 ? -0.54 8.023 -4.859 1 98.38 107 PHE A N 1
ATOM 845 C CA . PHE A 1 107 ? -1.242 7.359 -5.953 1 98.38 107 PHE A CA 1
ATOM 846 C C . PHE A 1 107 ? -1.895 8.383 -6.875 1 98.38 107 PHE A C 1
ATOM 848 O O . PHE A 1 107 ? -2.908 8.992 -6.52 1 98.38 107 PHE A O 1
ATOM 855 N N . LYS A 1 108 ? -1.355 8.656 -7.996 1 97.25 108 LYS A N 1
ATOM 856 C CA . LYS A 1 108 ? -1.884 9.477 -9.078 1 97.25 108 LYS A CA 1
ATOM 857 C C . LYS A 1 108 ? -2.129 10.906 -8.609 1 97.25 108 LYS A C 1
ATOM 859 O O . LYS A 1 108 ? -3.164 11.5 -8.922 1 97.25 108 LYS A O 1
ATOM 864 N N . THR A 1 109 ? -1.242 11.508 -7.844 1 98 109 THR A N 1
ATOM 865 C CA . THR A 1 109 ? -1.394 12.867 -7.34 1 98 109 THR A CA 1
ATOM 866 C C . THR A 1 109 ? -0.274 13.766 -7.859 1 98 109 THR A C 1
ATOM 868 O O . THR A 1 109 ? -0.352 14.992 -7.75 1 98 109 THR A O 1
ATOM 871 N N . GLY A 1 110 ? 0.766 13.172 -8.391 1 97.94 110 GLY A N 1
ATOM 872 C CA . GLY A 1 110 ? 1.927 13.945 -8.812 1 97.94 110 GLY A CA 1
ATOM 873 C C . GLY A 1 110 ? 2.832 14.336 -7.664 1 97.94 110 GLY A C 1
ATOM 874 O O . GLY A 1 110 ? 3.82 15.047 -7.859 1 97.94 110 GLY A O 1
ATOM 875 N N . LEU A 1 111 ? 2.57 13.867 -6.48 1 98.56 111 LEU A N 1
ATOM 876 C CA . LEU A 1 111 ? 3.305 14.266 -5.281 1 98.56 111 LEU A CA 1
ATOM 877 C C . LEU A 1 111 ? 4.762 13.828 -5.367 1 98.56 111 LEU A C 1
ATOM 879 O O . LEU A 1 111 ? 5.664 14.578 -4.992 1 98.56 111 LEU A O 1
ATOM 883 N N . ALA A 1 112 ? 5.02 12.586 -5.844 1 98.62 112 ALA A N 1
ATOM 884 C CA . ALA A 1 112 ? 6.387 12.078 -5.941 1 98.62 112 ALA A CA 1
ATOM 885 C C . ALA A 1 112 ? 7.238 12.969 -6.84 1 98.62 112 ALA A C 1
ATOM 887 O O . ALA A 1 112 ? 8.352 13.359 -6.473 1 98.62 112 ALA A O 1
ATOM 888 N N . GLU A 1 113 ? 6.68 13.281 -8.016 1 98.44 113 GLU A N 1
ATOM 889 C CA . GLU A 1 113 ? 7.395 14.133 -8.961 1 98.44 113 GLU A CA 1
ATOM 890 C C . GLU A 1 113 ? 7.703 15.5 -8.359 1 98.44 113 GLU A C 1
ATOM 892 O O . GLU A 1 113 ? 8.805 16.016 -8.523 1 98.44 113 GLU A O 1
ATOM 897 N N . LYS A 1 114 ? 6.742 16.062 -7.672 1 98.25 114 LYS A N 1
ATOM 898 C CA . LYS A 1 114 ? 6.91 17.375 -7.047 1 98.25 114 LYS A CA 1
ATOM 899 C C . LYS A 1 114 ? 8.023 17.344 -6 1 98.25 114 LYS A C 1
ATOM 901 O O . LYS A 1 114 ? 8.891 18.219 -5.98 1 98.25 114 LYS A O 1
ATOM 906 N N . LEU A 1 115 ? 8.047 16.328 -5.141 1 98.69 115 LEU A N 1
ATOM 907 C CA . LEU A 1 115 ? 9.031 16.25 -4.066 1 98.69 115 LEU A CA 1
ATOM 908 C C . LEU A 1 115 ? 10.422 15.961 -4.621 1 98.69 115 LEU A C 1
ATOM 910 O O . LEU A 1 115 ? 11.414 16.484 -4.117 1 98.69 115 LEU A O 1
ATOM 914 N N . LYS A 1 116 ? 10.492 15.125 -5.629 1 98.44 116 LYS A N 1
ATOM 915 C CA . LYS A 1 116 ? 11.781 14.852 -6.262 1 98.44 116 LYS A CA 1
ATOM 916 C C . LYS A 1 116 ? 12.352 16.109 -6.906 1 98.44 116 LYS A C 1
ATOM 918 O O . LYS A 1 116 ? 13.562 16.359 -6.836 1 98.44 116 LYS A O 1
ATOM 923 N N . ALA A 1 117 ? 11.438 16.875 -7.578 1 98.12 117 ALA A N 1
ATOM 924 C CA . ALA A 1 117 ? 11.867 18.125 -8.18 1 98.12 117 ALA A CA 1
ATOM 925 C C . ALA A 1 117 ? 12.453 19.078 -7.133 1 98.12 117 ALA A C 1
ATOM 927 O O . ALA A 1 117 ? 13.336 19.875 -7.438 1 98.12 117 ALA A O 1
ATOM 928 N N . LEU A 1 118 ? 12.023 18.938 -5.902 1 98 118 LEU A N 1
ATOM 929 C CA . LEU A 1 118 ? 12.5 19.766 -4.801 1 98 118 LEU A CA 1
ATOM 930 C C . LEU A 1 118 ? 13.68 19.094 -4.098 1 98 118 LEU A C 1
ATOM 932 O O . LEU A 1 118 ? 14.109 19.562 -3.037 1 98 118 LEU A O 1
ATOM 936 N N . GLU A 1 119 ? 14.078 17.969 -4.629 1 98.25 119 GLU A N 1
ATOM 937 C CA . GLU A 1 119 ? 15.258 17.25 -4.172 1 98.25 119 GLU A CA 1
ATOM 938 C C . GLU A 1 119 ? 15.031 16.641 -2.789 1 98.25 119 GLU A C 1
ATOM 940 O O . GLU A 1 119 ? 15.977 16.484 -2.01 1 98.25 119 GLU A O 1
ATOM 945 N N . VAL A 1 120 ? 13.797 16.422 -2.496 1 98.75 120 VAL A N 1
ATOM 946 C CA . VAL A 1 120 ? 13.484 15.742 -1.242 1 98.75 120 VAL A CA 1
ATOM 947 C C . VAL A 1 120 ? 14 14.305 -1.287 1 98.75 120 VAL A C 1
ATOM 949 O O . VAL A 1 120 ? 13.812 13.602 -2.285 1 98.75 120 VAL A O 1
ATOM 952 N N . GLU A 1 121 ? 14.578 13.859 -0.203 1 98.5 121 GLU A N 1
ATOM 953 C CA . GLU A 1 121 ? 15.117 12.5 -0.14 1 98.5 121 GLU A CA 1
ATOM 954 C C . GLU A 1 121 ? 14.367 11.664 0.894 1 98.5 121 GLU A C 1
ATOM 956 O O . GLU A 1 121 ? 14.328 10.438 0.791 1 98.5 121 GLU A O 1
ATOM 961 N N . LYS A 1 122 ? 13.867 12.305 1.879 1 98.75 122 LYS A N 1
ATOM 962 C CA . LYS A 1 122 ? 13.203 11.609 2.982 1 98.75 122 LYS A CA 1
ATOM 963 C C . LYS A 1 122 ? 11.844 12.227 3.291 1 98.75 122 LYS A C 1
ATOM 965 O O . LYS A 1 122 ? 11.711 13.453 3.309 1 98.75 122 LYS A O 1
ATOM 970 N N . VAL A 1 123 ? 10.859 11.32 3.508 1 98.81 123 VAL A N 1
ATOM 971 C CA . VAL A 1 123 ? 9.5 11.758 3.807 1 98.81 123 VAL A CA 1
ATOM 972 C C . VAL A 1 123 ? 9.109 11.297 5.207 1 98.81 123 VAL A C 1
ATOM 974 O O . VAL A 1 123 ? 9.297 10.125 5.559 1 98.81 123 VAL A O 1
ATOM 977 N N . HIS A 1 124 ? 8.633 12.234 6.012 1 98.94 124 HIS A N 1
ATOM 978 C CA . HIS A 1 124 ? 8.047 11.969 7.328 1 98.94 124 HIS A CA 1
ATOM 979 C C . HIS A 1 124 ? 6.527 11.992 7.27 1 98.94 124 HIS A C 1
ATOM 981 O O . HIS A 1 124 ? 5.938 12.844 6.602 1 98.94 124 HIS A O 1
ATOM 987 N N . VAL A 1 125 ? 5.934 11.047 8 1 98.94 125 VAL A N 1
ATOM 988 C CA . VAL A 1 125 ? 4.477 10.984 7.961 1 98.94 125 VAL A CA 1
ATOM 989 C C . VAL A 1 125 ? 3.914 11.148 9.375 1 98.94 125 VAL A C 1
ATOM 991 O O . VAL A 1 125 ? 4.438 10.578 10.328 1 98.94 125 VAL A O 1
ATOM 994 N N . VAL A 1 126 ? 2.963 11.977 9.531 1 98.94 126 VAL A N 1
ATOM 995 C CA . VAL A 1 126 ? 2.107 12.172 10.703 1 98.94 126 VAL A CA 1
ATOM 996 C C . VAL A 1 126 ? 0.644 12.227 10.266 1 98.94 126 VAL A C 1
ATOM 998 O O . VAL A 1 126 ? 0.347 12.422 9.086 1 98.94 126 VAL A O 1
ATOM 1001 N N . GLY A 1 127 ? -0.247 12.023 11.234 1 98.75 127 GLY A N 1
ATOM 1002 C CA . GLY A 1 127 ? -1.659 12.18 10.922 1 98.75 127 GLY A CA 1
ATOM 1003 C C . GLY A 1 127 ? -2.449 10.891 11.094 1 98.75 127 GLY A C 1
ATOM 1004 O O . GLY A 1 127 ? -2.18 10.109 12.008 1 98.75 127 GLY A O 1
ATOM 1005 N N . ALA A 1 128 ? -3.562 10.75 10.32 1 97.5 128 ALA A N 1
ATOM 1006 C CA . ALA A 1 128 ? -4.52 9.656 10.469 1 97.5 128 ALA A CA 1
ATOM 1007 C C . ALA A 1 128 ? -4.828 9.008 9.125 1 97.5 128 ALA A C 1
ATOM 1009 O O . ALA A 1 128 ? -4.75 9.664 8.078 1 97.5 128 ALA A O 1
ATOM 1010 N N . CYS A 1 129 ? -5.234 7.699 9.195 1 96.56 129 CYS A N 1
ATOM 1011 C CA . CYS A 1 129 ? -5.074 6.77 10.305 1 96.56 129 CYS A CA 1
ATOM 1012 C C . CYS A 1 129 ? -3.805 5.945 10.148 1 96.56 129 CYS A C 1
ATOM 1014 O O . CYS A 1 129 ? -3.457 5.535 9.039 1 96.56 129 CYS A O 1
ATOM 1016 N N . THR A 1 130 ? -3.164 5.57 11.188 1 98.5 130 THR A N 1
ATOM 1017 C CA . THR A 1 130 ? -1.853 4.934 11.234 1 98.5 130 THR A CA 1
ATOM 1018 C C . THR A 1 130 ? -1.837 3.664 10.383 1 98.5 130 THR A C 1
ATOM 1020 O O . THR A 1 130 ? -0.91 3.447 9.602 1 98.5 130 THR A O 1
ATOM 1023 N N . ASP A 1 131 ? -2.885 2.848 10.461 1 97.94 131 ASP A N 1
ATOM 1024 C CA . ASP A 1 131 ? -2.912 1.518 9.859 1 97.94 131 ASP A CA 1
ATOM 1025 C C . ASP A 1 131 ? -3.553 1.556 8.477 1 97.94 131 ASP A C 1
ATOM 1027 O O . ASP A 1 131 ? -3.715 0.517 7.832 1 97.94 131 ASP A O 1
ATOM 1031 N N . ILE A 1 132 ? -4.016 2.701 7.965 1 97.19 132 ILE A N 1
ATOM 1032 C CA . ILE A 1 132 ? -4.672 2.828 6.668 1 97.19 132 ILE A CA 1
ATOM 1033 C C . ILE A 1 132 ? -3.906 3.824 5.801 1 97.19 132 ILE A C 1
ATOM 1035 O O . ILE A 1 132 ? -2.932 3.461 5.137 1 97.19 132 ILE A O 1
ATOM 1039 N N . CYS A 1 133 ? -4.289 5.113 5.895 1 98.31 133 CYS A N 1
ATOM 1040 C CA . CYS A 1 133 ? -3.719 6.098 4.98 1 98.31 133 CYS A CA 1
ATOM 1041 C C . CYS A 1 133 ? -2.248 6.344 5.293 1 98.31 133 CYS A C 1
ATOM 1043 O O . CYS A 1 133 ? -1.442 6.555 4.383 1 98.31 133 CYS A O 1
ATOM 1045 N N . ASP A 1 134 ? -1.853 6.438 6.574 1 98.81 134 ASP A N 1
ATOM 1046 C CA . ASP A 1 134 ? -0.448 6.645 6.91 1 98.81 134 ASP A CA 1
ATOM 1047 C C . ASP A 1 134 ? 0.418 5.5 6.387 1 98.81 134 ASP A C 1
ATOM 1049 O O . ASP A 1 134 ? 1.455 5.734 5.762 1 98.81 134 ASP A O 1
ATOM 1053 N N . PHE A 1 135 ? -0.027 4.293 6.672 1 98.81 135 PHE A N 1
ATOM 1054 C CA . PHE A 1 135 ? 0.714 3.113 6.234 1 98.81 135 PHE A CA 1
ATOM 1055 C C . PHE A 1 135 ? 0.853 3.09 4.719 1 98.81 135 PHE A C 1
ATOM 1057 O O . PHE A 1 135 ? 1.949 2.885 4.195 1 98.81 135 PHE A O 1
ATOM 1064 N N . LEU A 1 136 ? -0.238 3.316 4.016 1 98.75 136 LEU A N 1
ATOM 1065 C CA . LEU A 1 136 ? -0.216 3.211 2.561 1 98.75 136 LEU A CA 1
ATOM 1066 C C . LEU A 1 136 ? 0.532 4.387 1.941 1 98.75 136 LEU A C 1
ATOM 1068 O O . LEU A 1 136 ? 1.143 4.25 0.879 1 98.75 136 LEU A O 1
ATOM 1072 N N . THR A 1 137 ? 0.529 5.547 2.619 1 98.88 137 THR A N 1
ATOM 1073 C CA . THR A 1 137 ? 1.342 6.668 2.166 1 98.88 137 THR A CA 1
ATOM 1074 C C . THR A 1 137 ? 2.828 6.359 2.318 1 98.88 137 THR A C 1
ATOM 1076 O O . THR A 1 137 ? 3.623 6.641 1.42 1 98.88 137 THR A O 1
ATOM 1079 N N . ILE A 1 138 ? 3.211 5.742 3.418 1 98.88 138 ILE A N 1
ATOM 1080 C CA . ILE A 1 138 ? 4.594 5.324 3.623 1 98.88 138 ILE A CA 1
ATOM 1081 C C . ILE A 1 138 ? 4.984 4.297 2.562 1 98.88 138 ILE A C 1
ATOM 1083 O O . ILE A 1 138 ? 6.062 4.387 1.971 1 98.88 138 ILE A O 1
ATOM 1087 N N . ALA A 1 139 ? 4.117 3.352 2.322 1 98.69 139 ALA A N 1
ATOM 1088 C CA . ALA A 1 139 ? 4.375 2.348 1.291 1 98.69 139 ALA A CA 1
ATOM 1089 C C . ALA A 1 139 ? 4.594 3.004 -0.07 1 98.69 139 ALA A C 1
ATOM 1091 O O . ALA A 1 139 ? 5.504 2.627 -0.809 1 98.69 139 ALA A O 1
ATOM 1092 N N . GLY A 1 140 ? 3.742 3.98 -0.399 1 98.62 140 GLY A N 1
ATOM 1093 C CA . GLY A 1 140 ? 3.887 4.699 -1.654 1 98.62 140 GLY A CA 1
ATOM 1094 C C . GLY A 1 140 ? 5.176 5.496 -1.738 1 98.62 140 GLY A C 1
ATOM 1095 O O . GLY A 1 140 ? 5.828 5.523 -2.785 1 98.62 140 GLY A O 1
ATOM 1096 N N . ALA A 1 141 ? 5.516 6.148 -0.631 1 98.75 141 ALA A N 1
ATOM 1097 C CA . ALA A 1 141 ? 6.77 6.898 -0.591 1 98.75 141 ALA A CA 1
ATOM 1098 C C . ALA A 1 141 ? 7.965 5.98 -0.812 1 98.75 141 ALA A C 1
ATOM 1100 O O . ALA A 1 141 ? 8.859 6.293 -1.604 1 98.75 141 ALA A O 1
ATOM 1101 N N . ASP A 1 142 ? 7.953 4.863 -0.152 1 98.06 142 ASP A N 1
ATOM 1102 C CA . ASP A 1 142 ? 9.023 3.879 -0.292 1 98.06 142 ASP A CA 1
ATOM 1103 C C . ASP A 1 142 ? 9.125 3.377 -1.73 1 98.06 142 ASP A C 1
ATOM 1105 O O . ASP A 1 142 ? 10.219 3.277 -2.283 1 98.06 142 ASP A O 1
ATOM 1109 N N . ALA A 1 143 ? 7.973 3.096 -2.289 1 97.62 143 ALA A N 1
ATOM 1110 C CA . ALA A 1 143 ? 7.938 2.605 -3.664 1 97.62 143 ALA A CA 1
ATOM 1111 C C . ALA A 1 143 ? 8.562 3.613 -4.621 1 97.62 143 ALA A C 1
ATOM 1113 O O . ALA A 1 143 ? 9.195 3.232 -5.609 1 97.62 143 ALA A O 1
ATOM 1114 N N . GLU A 1 144 ? 8.383 4.867 -4.309 1 97.94 144 GLU A N 1
ATOM 1115 C CA . GLU A 1 144 ? 8.883 5.934 -5.172 1 97.94 144 GLU A CA 1
ATOM 1116 C C . GLU A 1 144 ? 10.352 6.223 -4.891 1 97.94 144 GLU A C 1
ATOM 1118 O O . GLU A 1 144 ? 10.953 7.082 -5.539 1 97.94 144 GLU A O 1
ATOM 1123 N N . GLY A 1 145 ? 10.945 5.582 -3.895 1 96.31 145 GLY A N 1
ATOM 1124 C CA . GLY A 1 145 ? 12.383 5.664 -3.686 1 96.31 145 GLY A CA 1
ATOM 1125 C C . GLY A 1 145 ? 12.773 6.598 -2.555 1 96.31 145 GLY A C 1
ATOM 1126 O O . GLY A 1 145 ? 13.953 6.879 -2.35 1 96.31 145 GLY A O 1
ATOM 1127 N N . PHE A 1 146 ? 11.805 7.129 -1.776 1 98.25 146 PHE A N 1
ATOM 1128 C CA . PHE A 1 146 ? 12.117 7.988 -0.638 1 98.25 146 PHE A CA 1
ATOM 1129 C C . PHE A 1 146 ? 12.469 7.156 0.587 1 98.25 146 PHE A C 1
ATOM 1131 O O . PHE A 1 146 ? 11.914 6.078 0.794 1 98.25 146 PHE A O 1
ATOM 1138 N N . LYS A 1 147 ? 13.414 7.641 1.358 1 97.88 147 LYS A N 1
ATOM 1139 C CA . LYS A 1 147 ? 13.461 7.172 2.74 1 97.88 147 LYS A CA 1
ATOM 1140 C C . LYS A 1 147 ? 12.234 7.637 3.518 1 97.88 147 LYS A C 1
ATOM 1142 O O . LYS A 1 147 ? 11.625 8.656 3.178 1 97.88 147 LYS A O 1
ATOM 1147 N N . THR A 1 148 ? 11.836 6.844 4.52 1 98.75 148 THR A N 1
ATOM 1148 C CA . THR A 1 148 ? 10.594 7.191 5.191 1 98.75 148 THR A CA 1
ATOM 1149 C C . THR A 1 148 ? 10.773 7.191 6.707 1 98.75 148 THR A C 1
ATOM 1151 O O . THR A 1 148 ? 11.648 6.5 7.23 1 98.75 148 THR A O 1
ATOM 1154 N N . ALA A 1 149 ? 9.969 8.016 7.363 1 98.94 149 ALA A N 1
ATOM 1155 C CA . ALA A 1 149 ? 9.883 8.055 8.82 1 98.94 149 ALA A CA 1
ATOM 1156 C C . ALA A 1 149 ? 8.438 8.219 9.273 1 98.94 149 ALA A C 1
ATOM 1158 O O . ALA A 1 149 ? 7.637 8.883 8.609 1 98.94 149 ALA A O 1
ATOM 1159 N N . ILE A 1 150 ? 8.117 7.621 10.352 1 98.94 150 ILE A N 1
ATOM 1160 C CA . ILE A 1 150 ? 6.82 7.777 11 1 98.94 150 ILE A CA 1
ATOM 1161 C C . ILE A 1 150 ? 7.012 8.328 12.406 1 98.94 150 ILE A C 1
ATOM 1163 O O . ILE A 1 150 ? 7.891 7.875 13.141 1 98.94 150 ILE A O 1
ATOM 1167 N N . HIS A 1 151 ? 6.305 9.367 12.727 1 98.88 151 HIS A N 1
ATOM 1168 C CA . HIS A 1 151 ? 6.363 9.93 14.07 1 98.88 151 HIS A CA 1
ATOM 1169 C C . HIS A 1 151 ? 5.328 9.281 14.992 1 98.88 151 HIS A C 1
ATOM 1171 O O . HIS A 1 151 ? 4.133 9.555 14.875 1 98.88 151 HIS A O 1
ATOM 1177 N N . LYS A 1 152 ? 5.781 8.523 15.953 1 98.12 152 LYS A N 1
ATOM 1178 C CA . LYS A 1 152 ? 4.871 7.789 16.828 1 98.12 152 LYS A CA 1
ATOM 1179 C C . LYS A 1 152 ? 3.93 8.734 17.562 1 98.12 152 LYS A C 1
ATOM 1181 O O . LYS A 1 152 ? 2.748 8.438 17.734 1 98.12 152 LYS A O 1
ATOM 1186 N N . ARG A 1 153 ? 4.422 9.93 17.875 1 98.06 153 ARG A N 1
ATOM 1187 C CA . ARG A 1 153 ? 3.65 10.883 18.656 1 98.06 153 ARG A CA 1
ATOM 1188 C C . ARG A 1 153 ? 2.705 11.695 17.781 1 98.06 153 ARG A C 1
ATOM 1190 O O . ARG A 1 153 ? 1.871 12.445 18.281 1 98.06 153 ARG A O 1
ATOM 1197 N N . GLY A 1 154 ? 2.842 11.484 16.516 1 98.75 154 GLY A N 1
ATOM 1198 C CA . GLY A 1 154 ? 2.092 12.336 15.594 1 98.75 154 GLY A CA 1
ATOM 1199 C C . GLY A 1 154 ? 1.094 11.57 14.75 1 98.75 154 GLY A C 1
ATOM 1200 O O . GLY A 1 154 ? 0.581 12.086 13.758 1 98.75 154 GLY A O 1
ATOM 1201 N N . VAL A 1 155 ? 0.884 10.25 15.117 1 98.75 155 VAL A N 1
ATOM 1202 C CA . VAL A 1 155 ? -0.047 9.461 14.32 1 98.75 155 VAL A CA 1
ATOM 1203 C C . VAL A 1 155 ? -1.118 8.852 15.227 1 98.75 155 VAL A C 1
ATOM 1205 O O . VAL A 1 155 ? -0.883 8.641 16.422 1 98.75 155 VAL A O 1
ATOM 1208 N N . ALA A 1 156 ? -2.219 8.695 14.664 1 97.75 156 ALA A N 1
ATOM 1209 C CA . ALA A 1 156 ? -3.354 8.148 15.406 1 97.75 156 ALA A CA 1
ATOM 1210 C C . ALA A 1 156 ? -4.227 7.281 14.516 1 97.75 156 ALA A C 1
ATOM 1212 O O . ALA A 1 156 ? -4.27 7.473 13.297 1 97.75 156 ALA A O 1
ATOM 1213 N N . THR A 1 157 ? -4.801 6.301 15.047 1 96.06 157 THR A N 1
ATOM 1214 C CA . THR A 1 157 ? -5.82 5.477 14.398 1 96.06 157 THR A CA 1
ATOM 1215 C C . THR A 1 157 ? -6.93 5.125 15.383 1 96.06 157 THR A C 1
ATOM 1217 O O . THR A 1 157 ? -6.863 5.484 16.562 1 96.06 157 THR A O 1
ATOM 1220 N N . PHE A 1 158 ? -7.984 4.531 14.891 1 92.12 158 PHE A N 1
ATOM 1221 C CA . PHE A 1 158 ? -9.141 4.23 15.727 1 92.12 158 PHE A CA 1
ATOM 1222 C C . PHE A 1 158 ? -9.156 2.762 16.125 1 92.12 158 PHE A C 1
ATOM 1224 O O . PHE A 1 158 ? -10.094 2.299 16.781 1 92.12 158 PHE A O 1
ATOM 1231 N N . THR A 1 159 ? -8.18 1.995 15.68 1 92.5 159 THR A N 1
ATOM 1232 C CA . THR A 1 159 ? -8.07 0.579 16.016 1 92.5 159 THR A CA 1
ATOM 1233 C C . THR A 1 159 ? -6.953 0.345 17.031 1 92.5 159 THR A C 1
ATOM 1235 O O . THR A 1 159 ? -6.246 1.282 17.406 1 92.5 159 THR A O 1
ATOM 1238 N N . ASP A 1 160 ? -6.805 -0.894 17.453 1 94.31 160 ASP A N 1
ATOM 1239 C CA . ASP A 1 160 ? -5.719 -1.253 18.359 1 94.31 160 ASP A CA 1
ATOM 1240 C C . ASP A 1 160 ? -4.488 -1.721 17.578 1 94.31 160 ASP A C 1
ATOM 1242 O O . ASP A 1 160 ? -3.596 -2.357 18.141 1 94.31 160 ASP A O 1
ATOM 1246 N N . LEU A 1 161 ? -4.398 -1.291 16.312 1 96.44 161 LEU A N 1
ATOM 1247 C CA . LEU A 1 161 ? -3.357 -1.842 15.453 1 96.44 161 LEU A CA 1
ATOM 1248 C C . LEU A 1 161 ? -2.24 -0.826 15.234 1 96.44 161 LEU A C 1
ATOM 1250 O O . LEU A 1 161 ? -1.317 -1.069 14.453 1 96.44 161 LEU A O 1
ATOM 1254 N N . GLY A 1 162 ? -2.305 0.276 15.883 1 96.69 162 GLY A N 1
ATOM 1255 C CA . GLY A 1 162 ? -1.334 1.34 15.68 1 96.69 162 GLY A CA 1
ATOM 1256 C C . GLY A 1 162 ? 0.103 0.863 15.773 1 96.69 162 GLY A C 1
ATOM 1257 O O . GLY A 1 162 ? 0.875 1.008 14.82 1 96.69 162 GLY A O 1
ATOM 1258 N N . ASP A 1 163 ? 0.425 0.214 16.891 1 97 163 ASP A N 1
ATOM 1259 C CA . ASP A 1 163 ? 1.794 -0.241 17.109 1 97 163 ASP A CA 1
ATOM 1260 C C . ASP A 1 163 ? 2.176 -1.338 16.125 1 97 163 ASP A C 1
ATOM 1262 O O . ASP A 1 163 ? 3.309 -1.376 15.633 1 97 163 ASP A O 1
ATOM 1266 N N . THR A 1 164 ? 1.273 -2.201 15.859 1 97.5 164 THR A N 1
ATOM 1267 C CA . THR A 1 164 ? 1.514 -3.281 14.906 1 97.5 164 THR A CA 1
ATOM 1268 C C . THR A 1 164 ? 1.909 -2.725 13.547 1 97.5 164 THR A C 1
ATOM 1270 O O . THR A 1 164 ? 2.9 -3.16 12.953 1 97.5 164 THR A O 1
ATOM 1273 N N . PHE A 1 165 ? 1.235 -1.71 13.086 1 98.19 165 PHE A N 1
ATOM 1274 C CA . PHE A 1 165 ? 1.476 -1.185 11.75 1 98.19 165 PHE A CA 1
ATOM 1275 C C . PHE A 1 165 ? 2.705 -0.284 11.734 1 98.19 165 PHE A C 1
ATOM 1277 O O . PHE A 1 165 ? 3.436 -0.239 10.742 1 98.19 165 PHE A O 1
ATOM 1284 N N . ILE A 1 166 ? 2.951 0.412 12.812 1 98.56 166 ILE A N 1
ATOM 1285 C CA . ILE A 1 166 ? 4.184 1.186 12.906 1 98.56 166 ILE A CA 1
ATOM 1286 C C . ILE A 1 166 ? 5.387 0.25 12.805 1 98.56 166 ILE A C 1
ATOM 1288 O O . ILE A 1 166 ? 6.305 0.487 12.016 1 98.56 166 ILE A O 1
ATOM 1292 N N . ASN A 1 167 ? 5.359 -0.814 13.578 1 97.81 167 ASN A N 1
ATOM 1293 C CA . ASN A 1 167 ? 6.461 -1.771 13.539 1 97.81 167 ASN A CA 1
ATOM 1294 C C . ASN A 1 167 ? 6.582 -2.436 12.172 1 97.81 167 ASN A C 1
ATOM 1296 O O . ASN A 1 167 ? 7.691 -2.727 11.719 1 97.81 167 ASN A O 1
ATOM 1300 N N . HIS A 1 168 ? 5.465 -2.631 11.547 1 97.62 168 HIS A N 1
ATOM 1301 C CA . HIS A 1 168 ? 5.473 -3.279 10.242 1 97.62 168 HIS A CA 1
ATOM 1302 C C . HIS A 1 168 ? 6.043 -2.355 9.172 1 97.62 168 HIS A C 1
ATOM 1304 O O . HIS A 1 168 ? 6.648 -2.82 8.203 1 97.62 168 HIS A O 1
ATOM 1310 N N . MET A 1 169 ? 5.871 -1.033 9.352 1 98.25 169 MET A N 1
ATOM 1311 C CA . MET A 1 169 ? 6.523 -0.076 8.453 1 98.25 169 MET A CA 1
ATOM 1312 C C . MET A 1 169 ? 8.039 -0.23 8.508 1 98.25 169 MET A C 1
ATOM 1314 O O . MET A 1 169 ? 8.711 -0.14 7.473 1 98.25 169 MET A O 1
ATOM 1318 N N . LYS A 1 170 ? 8.516 -0.421 9.711 1 97.06 170 LYS A N 1
ATOM 1319 C CA . LYS A 1 170 ? 9.945 -0.635 9.859 1 97.06 170 LYS A CA 1
ATOM 1320 C C . LYS A 1 170 ? 10.391 -1.924 9.172 1 97.06 170 LYS A C 1
ATOM 1322 O O . LYS A 1 170 ? 11.391 -1.94 8.453 1 97.06 170 LYS A O 1
ATOM 1327 N N . THR A 1 171 ? 9.641 -2.922 9.367 1 93.06 171 THR A N 1
ATOM 1328 C CA . THR A 1 171 ? 9.977 -4.238 8.836 1 93.06 171 THR A CA 1
ATOM 1329 C C . THR A 1 171 ? 9.922 -4.238 7.309 1 93.06 171 THR A C 1
ATOM 1331 O O . THR A 1 171 ? 10.836 -4.73 6.648 1 93.06 171 THR A O 1
ATOM 1334 N N . CYS A 1 172 ? 8.961 -3.639 6.727 1 93.44 172 CYS A N 1
ATOM 1335 C CA . CYS A 1 172 ? 8.695 -3.732 5.293 1 93.44 172 CYS A CA 1
ATOM 1336 C C . CYS A 1 172 ? 9.492 -2.682 4.523 1 93.44 172 CYS A C 1
ATOM 1338 O O . CYS A 1 172 ? 10.078 -2.98 3.486 1 93.44 172 CYS A O 1
ATOM 1340 N N . PHE A 1 173 ? 9.477 -1.446 5.129 1 96.12 173 PHE A N 1
ATOM 1341 C CA . PHE A 1 173 ? 9.969 -0.322 4.34 1 96.12 173 PHE A CA 1
ATOM 1342 C C . PHE A 1 173 ? 11.219 0.28 4.969 1 96.12 173 PHE A C 1
ATOM 1344 O O . PHE A 1 173 ? 11.719 1.309 4.512 1 96.12 173 PHE A O 1
ATOM 1351 N N . PHE A 1 174 ? 11.672 -0.342 6.102 1 96.69 174 PHE A N 1
ATOM 1352 C CA . PHE A 1 174 ? 12.812 0.178 6.84 1 96.69 174 PHE A CA 1
ATOM 1353 C C . PHE A 1 174 ? 12.562 1.617 7.277 1 96.69 174 PHE A C 1
ATOM 1355 O O . PHE A 1 174 ? 13.492 2.432 7.305 1 96.69 174 PHE A O 1
ATOM 1362 N N . THR A 1 175 ? 11.312 1.895 7.527 1 98.44 175 THR A N 1
ATOM 1363 C CA . THR A 1 175 ? 10.883 3.207 8 1 98.44 175 THR A CA 1
ATOM 1364 C C . THR A 1 175 ? 11.492 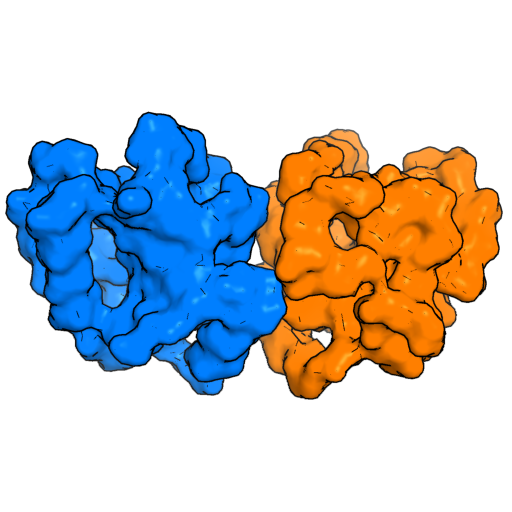3.512 9.367 1 98.44 175 THR A C 1
ATOM 1366 O O . THR A 1 175 ? 11.477 2.664 10.266 1 98.44 175 THR A O 1
ATOM 1369 N N . GLU A 1 176 ? 12.07 4.699 9.438 1 98.75 176 GLU A N 1
ATOM 1370 C CA . GLU A 1 176 ? 12.531 5.152 10.75 1 98.75 176 GLU A CA 1
ATOM 1371 C C . GLU A 1 176 ? 11.359 5.496 11.664 1 98.75 176 GLU A C 1
ATOM 1373 O O . GLU A 1 176 ? 10.438 6.203 11.258 1 98.75 176 GLU A O 1
ATOM 1378 N N . ILE A 1 177 ? 11.398 4.957 12.852 1 98.69 177 ILE A N 1
ATOM 1379 C CA . ILE A 1 177 ? 10.383 5.301 13.836 1 98.69 177 ILE A CA 1
ATOM 1380 C C . ILE A 1 177 ? 10.898 6.41 14.75 1 98.69 177 ILE A C 1
ATOM 1382 O O . ILE A 1 177 ? 11.898 6.234 15.445 1 98.69 177 ILE A O 1
ATOM 1386 N N . ILE A 1 178 ? 10.25 7.516 14.664 1 98.44 178 ILE A N 1
ATOM 1387 C CA . ILE A 1 178 ? 10.602 8.641 15.523 1 98.44 178 ILE A CA 1
ATOM 1388 C C . ILE A 1 178 ? 9.688 8.664 16.75 1 98.44 178 ILE A C 1
ATOM 1390 O O . ILE A 1 178 ? 8.461 8.719 16.609 1 98.44 178 ILE A O 1
ATOM 1394 N N . ASP A 1 179 ? 10.164 8.734 17.969 1 94.12 179 ASP A N 1
ATOM 1395 C CA . ASP A 1 179 ? 9.422 8.641 19.219 1 94.12 179 ASP A CA 1
ATOM 1396 C C . ASP A 1 179 ? 8.828 9.992 19.609 1 94.12 179 ASP A C 1
ATOM 1398 O O . ASP A 1 179 ? 9.453 11.031 19.406 1 94.12 179 ASP A O 1
ATOM 1402 N N . MET B 1 1 ? -18.516 -12.117 -15.492 1 86.44 1 MET B N 1
ATOM 1403 C CA . MET B 1 1 ? -17.531 -11.203 -14.914 1 86.44 1 MET B CA 1
ATOM 1404 C C . MET B 1 1 ? -16.125 -11.75 -15.094 1 86.44 1 MET B C 1
ATOM 1406 O O . MET B 1 1 ? -15.883 -12.945 -14.883 1 86.44 1 MET B O 1
ATOM 1410 N N . LYS B 1 2 ? -15.258 -10.992 -15.703 1 97.56 2 LYS B N 1
ATOM 1411 C CA . LYS B 1 2 ? -13.883 -11.438 -15.891 1 97.56 2 LYS B CA 1
ATOM 1412 C C . LYS B 1 2 ? -13.047 -11.188 -14.641 1 97.56 2 LYS B C 1
ATOM 1414 O O . LYS B 1 2 ? -13.133 -10.117 -14.031 1 97.56 2 LYS B O 1
ATOM 1419 N N . GLU B 1 3 ? -12.336 -12.273 -14.172 1 98.75 3 GLU B N 1
ATOM 1420 C CA . GLU B 1 3 ? -11.531 -12.195 -12.953 1 98.75 3 GLU B CA 1
ATOM 1421 C C . GLU B 1 3 ? -10.102 -12.672 -13.203 1 98.75 3 GLU B C 1
ATOM 1423 O O . GLU B 1 3 ? -9.828 -13.328 -14.211 1 98.75 3 GLU B O 1
ATOM 1428 N N . ALA B 1 4 ? -9.234 -12.281 -12.375 1 98.94 4 ALA B N 1
ATOM 1429 C CA . ALA B 1 4 ? -7.844 -12.703 -12.469 1 98.94 4 ALA B CA 1
ATOM 1430 C C . ALA B 1 4 ? -7.34 -13.234 -11.125 1 98.94 4 ALA B C 1
ATOM 1432 O O . ALA B 1 4 ? -7.66 -12.672 -10.07 1 98.94 4 ALA B O 1
ATOM 1433 N N . LEU B 1 5 ? -6.629 -14.312 -11.18 1 98.94 5 LEU B N 1
ATOM 1434 C CA . LEU B 1 5 ? -5.871 -14.812 -10.039 1 98.94 5 LEU B CA 1
ATOM 1435 C C . LEU B 1 5 ? -4.418 -14.359 -10.117 1 98.94 5 LEU B C 1
ATOM 1437 O O . LEU B 1 5 ? -3.725 -14.641 -11.094 1 98.94 5 LEU B O 1
ATOM 1441 N N . ILE B 1 6 ? -3.973 -13.633 -9.141 1 98.94 6 ILE B N 1
ATOM 1442 C CA . ILE B 1 6 ? -2.57 -13.234 -9.086 1 98.94 6 ILE B CA 1
ATOM 1443 C C . ILE B 1 6 ? -1.826 -14.109 -8.078 1 98.94 6 ILE B C 1
ATOM 1445 O O . ILE B 1 6 ? -2.143 -14.102 -6.887 1 98.94 6 ILE B O 1
ATOM 1449 N N . ILE B 1 7 ? -0.924 -14.875 -8.555 1 98.94 7 ILE B N 1
ATOM 1450 C CA . ILE B 1 7 ? -0.012 -15.68 -7.75 1 98.94 7 ILE B CA 1
ATOM 1451 C C . ILE B 1 7 ? 1.245 -14.875 -7.434 1 98.94 7 ILE B C 1
ATOM 1453 O O . ILE B 1 7 ? 2.07 -14.625 -8.32 1 98.94 7 ILE B O 1
ATOM 1457 N N . VAL B 1 8 ? 1.42 -14.547 -6.168 1 98.88 8 VAL B N 1
ATOM 1458 C CA . VAL B 1 8 ? 2.451 -13.586 -5.801 1 98.88 8 VAL B CA 1
ATOM 1459 C C . VAL B 1 8 ? 3.664 -14.312 -5.23 1 98.88 8 VAL B C 1
ATOM 1461 O O . VAL B 1 8 ? 3.564 -14.992 -4.203 1 98.88 8 VAL B O 1
ATOM 1464 N N . ASP B 1 9 ? 4.762 -14.242 -5.867 1 98.75 9 ASP B N 1
ATOM 1465 C CA . ASP B 1 9 ? 6.121 -14.445 -5.379 1 98.75 9 ASP B CA 1
ATOM 1466 C C . ASP B 1 9 ? 6.297 -15.852 -4.805 1 98.75 9 ASP B C 1
ATOM 1468 O O . ASP B 1 9 ? 6.875 -16.016 -3.729 1 98.75 9 ASP B O 1
ATOM 1472 N N . MET B 1 10 ? 5.816 -16.828 -5.559 1 98.81 10 MET B N 1
ATOM 1473 C CA . MET B 1 10 ? 6.035 -18.203 -5.137 1 98.81 10 MET B CA 1
ATOM 1474 C C . MET B 1 10 ? 7.312 -18.766 -5.754 1 98.81 10 MET B C 1
ATOM 1476 O O . MET B 1 10 ? 7.277 -19.797 -6.43 1 98.81 10 MET B O 1
ATOM 1480 N N . SER B 1 11 ? 8.359 -18.125 -5.461 1 98.75 11 SER B N 1
ATOM 1481 C CA . SER B 1 11 ? 9.68 -18.469 -5.988 1 98.75 11 SER B CA 1
ATOM 1482 C C . SER B 1 11 ? 10.43 -19.406 -5.039 1 98.75 11 SER B C 1
ATOM 1484 O O . SER B 1 11 ? 10.031 -19.578 -3.885 1 98.75 11 SER B O 1
ATOM 1486 N N . ASN B 1 12 ? 11.508 -19.969 -5.516 1 98.81 12 ASN B N 1
ATOM 1487 C CA . ASN B 1 12 ? 12.383 -20.766 -4.664 1 98.81 12 ASN B CA 1
ATOM 1488 C C . ASN B 1 12 ? 12.969 -19.938 -3.527 1 98.81 12 ASN B C 1
ATOM 1490 O O . ASN B 1 12 ? 13.039 -20.391 -2.389 1 98.81 12 ASN B O 1
ATOM 1494 N N . ASP B 1 13 ? 13.383 -18.719 -3.75 1 98.38 13 ASP B N 1
ATOM 1495 C CA . ASP B 1 13 ? 13.992 -17.875 -2.73 1 98.38 13 ASP B CA 1
ATOM 1496 C C . ASP B 1 13 ? 13.008 -17.562 -1.609 1 98.38 13 ASP B C 1
ATOM 1498 O O . ASP B 1 13 ? 13.398 -17.422 -0.449 1 98.38 13 ASP B O 1
ATOM 1502 N N . PHE B 1 14 ? 11.703 -17.531 -1.935 1 98.25 14 PHE B N 1
ATOM 1503 C CA . PHE B 1 14 ? 10.703 -17.125 -0.95 1 98.25 14 PHE B CA 1
ATOM 1504 C C . PHE B 1 14 ? 10.016 -18.344 -0.342 1 98.25 14 PHE B C 1
ATOM 1506 O O . PHE B 1 14 ? 9.336 -18.219 0.681 1 98.25 14 PHE B O 1
ATOM 1513 N N . VAL B 1 15 ? 10.172 -19.578 -0.929 1 98.56 15 VAL B N 1
ATOM 1514 C CA . VAL B 1 15 ? 9.32 -20.688 -0.508 1 98.56 15 VAL B CA 1
ATOM 1515 C C . VAL B 1 15 ? 10.188 -21.844 -0.041 1 98.56 15 VAL B C 1
ATOM 1517 O O . VAL B 1 15 ? 9.914 -22.469 0.99 1 98.56 15 VAL B O 1
ATOM 1520 N N . ALA B 1 16 ? 11.227 -22.125 -0.777 1 98.31 16 ALA B N 1
ATOM 1521 C CA . ALA B 1 16 ? 12.023 -23.328 -0.542 1 98.31 16 ALA B CA 1
ATOM 1522 C C . ALA B 1 16 ? 12.766 -23.25 0.791 1 98.31 16 ALA B C 1
ATOM 1524 O O . ALA B 1 16 ? 13.07 -22.156 1.27 1 98.31 16 ALA B O 1
ATOM 1525 N N . ASP B 1 17 ? 13.125 -24.359 1.337 1 97.56 17 ASP B N 1
ATOM 1526 C CA . ASP B 1 17 ? 13.844 -24.422 2.604 1 97.56 17 ASP B CA 1
ATOM 1527 C C . ASP B 1 17 ? 15.172 -23.672 2.521 1 97.56 17 ASP B C 1
ATOM 1529 O O . ASP B 1 17 ? 15.562 -22.984 3.471 1 97.56 17 ASP B O 1
ATOM 1533 N N . GLU B 1 18 ? 15.789 -23.734 1.442 1 96.19 18 GLU B N 1
ATOM 1534 C CA . GLU B 1 18 ? 17.109 -23.125 1.278 1 96.19 18 GLU B CA 1
ATOM 1535 C C . GLU B 1 18 ? 17 -21.734 0.66 1 96.19 18 GLU B C 1
ATOM 1537 O O . GLU B 1 18 ? 18 -21.141 0.265 1 96.19 18 GLU B O 1
ATOM 1542 N N . GLY B 1 19 ? 15.797 -21.25 0.47 1 96.88 19 GLY B N 1
ATOM 1543 C CA . GLY B 1 19 ? 15.617 -19.922 -0.1 1 96.88 19 GLY B CA 1
ATOM 1544 C C . GLY B 1 19 ? 16.234 -18.812 0.74 1 96.88 19 GLY B C 1
ATOM 1545 O O . GLY B 1 19 ? 16.219 -18.891 1.971 1 96.88 19 GLY B O 1
ATOM 1546 N N . SER B 1 20 ? 16.75 -17.75 0.141 1 95.38 20 SER B N 1
ATOM 1547 C CA . SER B 1 20 ? 17.469 -16.672 0.816 1 95.38 20 SER B CA 1
ATOM 1548 C C . SER B 1 20 ? 16.531 -15.844 1.692 1 95.38 20 SER B C 1
ATOM 1550 O O . SER B 1 20 ? 16.969 -15.219 2.658 1 95.38 20 SER B O 1
ATOM 1552 N N . LEU B 1 21 ? 15.227 -15.828 1.395 1 94.69 21 LEU B N 1
ATOM 1553 C CA . LEU B 1 21 ? 14.219 -15.094 2.158 1 94.69 21 LEU B CA 1
ATOM 1554 C C . LEU B 1 21 ? 12.938 -15.914 2.285 1 94.69 21 LEU B C 1
ATOM 1556 O O . LEU B 1 21 ? 11.844 -15.398 2.061 1 94.69 21 LEU B O 1
ATOM 1560 N N . THR B 1 22 ? 13.07 -17.125 2.664 1 96.5 22 THR B N 1
ATOM 1561 C CA . THR B 1 22 ? 12.008 -18.109 2.586 1 96.5 22 THR B CA 1
ATOM 1562 C C . THR B 1 22 ? 10.992 -17.922 3.713 1 96.5 22 THR B C 1
ATOM 1564 O O . THR B 1 22 ? 11.367 -17.594 4.84 1 96.5 22 THR B O 1
ATOM 1567 N N . ALA B 1 23 ? 9.703 -18.062 3.396 1 96.38 23 ALA B N 1
ATOM 1568 C CA . ALA B 1 23 ? 8.641 -18.219 4.383 1 96.38 23 ALA B CA 1
ATOM 1569 C C . ALA B 1 23 ? 8.484 -19.688 4.793 1 96.38 23 ALA B C 1
ATOM 1571 O O . ALA B 1 23 ? 7.629 -20.016 5.617 1 96.38 23 ALA B O 1
ATOM 1572 N N . GLY B 1 24 ? 9.188 -20.562 4.141 1 96.62 24 GLY B N 1
ATOM 1573 C CA . GLY B 1 24 ? 9.328 -21.938 4.586 1 96.62 24 GLY B CA 1
ATOM 1574 C C . GLY B 1 24 ? 8.062 -22.766 4.398 1 96.62 24 GLY B C 1
ATOM 1575 O O . GLY B 1 24 ? 7.414 -22.688 3.352 1 96.62 24 GLY B O 1
ATOM 1576 N N . LYS B 1 25 ? 7.758 -23.609 5.387 1 97.38 25 LYS B N 1
ATOM 1577 C CA . LYS B 1 25 ? 6.699 -24.609 5.32 1 97.38 25 LYS B CA 1
ATOM 1578 C C 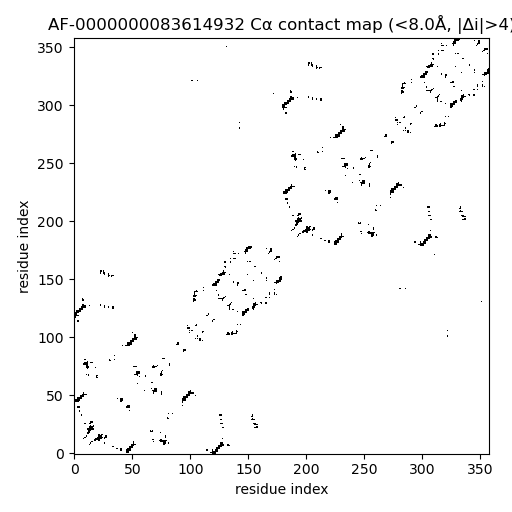. LYS B 1 25 ? 5.344 -23.969 5.062 1 97.38 25 LYS B C 1
ATOM 1580 O O . LYS B 1 25 ? 4.562 -24.453 4.246 1 97.38 25 LYS B O 1
ATOM 1585 N N . PRO B 1 26 ? 5.105 -22.812 5.723 1 97.31 26 PRO B N 1
ATOM 1586 C CA . PRO B 1 26 ? 3.799 -22.203 5.457 1 97.31 26 PRO B CA 1
ATOM 1587 C C . PRO B 1 26 ? 3.582 -21.891 3.977 1 97.31 26 PRO B C 1
ATOM 1589 O O . PRO B 1 26 ? 2.479 -22.078 3.457 1 97.31 26 PRO B O 1
ATOM 1592 N N . ALA B 1 27 ? 4.598 -21.453 3.287 1 98.25 27 ALA B N 1
ATOM 1593 C CA . ALA B 1 27 ? 4.48 -21.125 1.869 1 98.25 27 ALA B CA 1
ATOM 1594 C C . ALA B 1 27 ? 4.441 -22.391 1.013 1 98.25 27 ALA B C 1
ATOM 1596 O O . ALA B 1 27 ? 3.787 -22.422 -0.031 1 98.25 27 ALA B O 1
ATOM 1597 N N . GLN B 1 28 ? 5.125 -23.438 1.413 1 98.56 28 GLN B N 1
ATOM 1598 C CA . GLN B 1 28 ? 5.133 -24.688 0.68 1 98.56 28 GLN B CA 1
ATOM 1599 C C . GLN B 1 28 ? 3.76 -25.359 0.721 1 98.56 28 GLN B C 1
ATOM 1601 O O . GLN B 1 28 ? 3.311 -25.938 -0.275 1 98.56 28 GLN B O 1
ATOM 1606 N N . GLU B 1 29 ? 3.08 -25.188 1.774 1 98.06 29 GLU B N 1
ATOM 1607 C CA . GLU B 1 29 ? 1.834 -25.891 2.035 1 98.06 29 GLU B CA 1
ATOM 1608 C C . GLU B 1 29 ? 0.688 -25.328 1.203 1 98.06 29 GLU B C 1
ATOM 1610 O O . GLU B 1 29 ? -0.336 -25.984 1.018 1 98.06 29 GLU B O 1
ATOM 1615 N N . VAL B 1 30 ? 0.844 -24.141 0.673 1 98.44 30 VAL B N 1
ATOM 1616 C CA . VAL B 1 30 ? -0.288 -23.531 -0.014 1 98.44 30 VAL B CA 1
ATOM 1617 C C . VAL B 1 30 ? -0.205 -23.828 -1.511 1 98.44 30 VAL B C 1
ATOM 1619 O O . VAL B 1 30 ? -1.132 -23.516 -2.262 1 98.44 30 VAL B O 1
ATOM 1622 N N . VAL B 1 31 ? 0.856 -24.469 -1.984 1 98.75 31 VAL B N 1
ATOM 1623 C CA . VAL B 1 31 ? 1.139 -24.672 -3.402 1 98.75 31 VAL B CA 1
ATOM 1624 C C . VAL B 1 31 ? 0.026 -25.5 -4.039 1 98.75 31 VAL B C 1
ATOM 1626 O O . VAL B 1 31 ? -0.513 -25.125 -5.082 1 98.75 31 VAL B O 1
ATOM 1629 N N . PRO B 1 32 ? -0.425 -26.609 -3.379 1 98.69 32 PRO B N 1
ATOM 1630 C CA . PRO B 1 32 ? -1.484 -27.391 -4.012 1 98.69 32 PRO B CA 1
ATOM 1631 C C . PRO B 1 32 ? -2.775 -26.609 -4.203 1 98.69 32 PRO B C 1
ATOM 1633 O O . PRO B 1 32 ? -3.426 -26.719 -5.246 1 98.69 32 PRO B O 1
ATOM 1636 N N . TYR B 1 33 ? -3.143 -25.812 -3.244 1 98.88 33 TYR B N 1
ATOM 1637 C CA . TYR B 1 33 ? -4.34 -24.984 -3.361 1 98.88 33 TYR B CA 1
ATOM 1638 C C . TYR B 1 33 ? -4.203 -23.984 -4.504 1 98.88 33 TYR B C 1
ATOM 1640 O O . TYR B 1 33 ? -5.145 -23.781 -5.273 1 98.88 33 TYR B O 1
ATOM 1648 N N . ILE B 1 34 ? -3.02 -23.359 -4.641 1 98.94 34 ILE B N 1
ATOM 1649 C CA . ILE B 1 34 ? -2.771 -22.359 -5.676 1 98.94 34 ILE B CA 1
ATOM 1650 C C . ILE B 1 34 ? -2.932 -22.984 -7.055 1 98.94 34 ILE B C 1
ATOM 1652 O O . ILE B 1 34 ? -3.58 -22.422 -7.934 1 98.94 34 ILE B O 1
ATOM 1656 N N . ILE B 1 35 ? -2.414 -24.172 -7.195 1 98.88 35 ILE B N 1
ATOM 1657 C CA . ILE B 1 35 ? -2.498 -24.875 -8.469 1 98.88 35 ILE B CA 1
ATOM 1658 C C . ILE B 1 35 ? -3.955 -25.219 -8.781 1 98.88 35 ILE B C 1
ATOM 1660 O O . ILE B 1 35 ? -4.418 -25.016 -9.906 1 98.88 35 ILE B O 1
ATOM 1664 N N . GLU B 1 36 ? -4.617 -25.672 -7.762 1 98.81 36 GLU B N 1
ATOM 1665 C CA . GLU B 1 36 ? -6.035 -25.969 -7.926 1 98.81 36 GLU B CA 1
ATOM 1666 C C . GLU B 1 36 ? -6.812 -24.734 -8.391 1 98.81 36 GLU B C 1
ATOM 1668 O O . GLU B 1 36 ? -7.625 -24.828 -9.312 1 98.81 36 GLU B O 1
ATOM 1673 N N . GLN B 1 37 ? -6.59 -23.594 -7.762 1 98.88 37 GLN B N 1
ATOM 1674 C CA . GLN B 1 37 ? -7.285 -22.375 -8.117 1 98.88 37 GLN B CA 1
ATOM 1675 C C . GLN B 1 37 ? -6.887 -21.891 -9.516 1 98.88 37 GLN B C 1
ATOM 1677 O O . GLN B 1 37 ? -7.73 -21.438 -10.289 1 98.88 37 GLN B O 1
ATOM 1682 N N . ALA B 1 38 ? -5.586 -21.969 -9.82 1 98.88 38 ALA B N 1
ATOM 1683 C CA . ALA B 1 38 ? -5.129 -21.578 -11.148 1 98.88 38 ALA B CA 1
ATOM 1684 C C . ALA B 1 38 ? -5.832 -22.391 -12.234 1 98.88 38 ALA B C 1
ATOM 1686 O O . ALA B 1 38 ? -6.301 -21.828 -13.227 1 98.88 38 ALA B O 1
ATOM 1687 N N . ASN B 1 39 ? -5.93 -23.656 -11.992 1 98.88 39 ASN B N 1
ATOM 1688 C CA . ASN B 1 39 ? -6.633 -24.516 -12.938 1 98.88 39 ASN B CA 1
ATOM 1689 C C . ASN B 1 39 ? -8.102 -24.141 -13.055 1 98.88 39 ASN B C 1
ATOM 1691 O O . ASN B 1 39 ? -8.648 -24.094 -14.156 1 98.88 39 ASN B O 1
ATOM 1695 N N . ALA B 1 40 ? -8.719 -23.922 -11.945 1 98.75 40 ALA B N 1
ATOM 1696 C CA . ALA B 1 40 ? -10.133 -23.547 -11.945 1 98.75 40 ALA B CA 1
ATOM 1697 C C . ALA B 1 40 ? -10.352 -22.266 -12.742 1 98.75 40 ALA B C 1
ATOM 1699 O O . ALA B 1 40 ? -11.312 -22.156 -13.508 1 98.75 40 ALA B O 1
ATOM 1700 N N . PHE B 1 41 ? -9.477 -21.281 -12.531 1 98.81 41 PHE B N 1
ATOM 1701 C CA . PHE B 1 41 ? -9.586 -20.016 -13.266 1 98.81 41 PHE B CA 1
ATOM 1702 C C . PHE B 1 41 ? -9.469 -20.266 -14.766 1 98.81 41 PHE B C 1
ATOM 1704 O O . PHE B 1 41 ? -10.297 -19.781 -15.547 1 98.81 41 PHE B O 1
ATOM 1711 N N . LEU B 1 42 ? -8.469 -21.047 -15.203 1 98.56 42 LEU B N 1
ATOM 1712 C CA . LEU B 1 42 ? -8.242 -21.297 -16.625 1 98.56 42 LEU B CA 1
ATOM 1713 C C . LEU B 1 42 ? -9.383 -22.109 -17.234 1 98.56 42 LEU B C 1
ATOM 1715 O O . LEU B 1 42 ? -9.797 -21.844 -18.359 1 98.56 42 LEU B O 1
ATOM 1719 N N . ASN B 1 43 ? -9.883 -23.047 -16.422 1 98.25 43 ASN B N 1
ATOM 1720 C CA . ASN B 1 43 ? -11 -23.859 -16.906 1 98.25 43 ASN B CA 1
ATOM 1721 C C . ASN B 1 43 ? -12.25 -23.016 -17.125 1 98.25 43 ASN B C 1
ATOM 1723 O O . ASN B 1 43 ? -13.148 -23.406 -17.875 1 98.25 43 ASN B O 1
ATOM 1727 N N . ASN B 1 44 ? -12.32 -21.875 -16.5 1 98.19 44 ASN B N 1
ATOM 1728 C CA . ASN B 1 44 ? -13.453 -20.969 -16.656 1 98.19 44 ASN B CA 1
ATOM 1729 C C . ASN B 1 44 ? -13.086 -19.766 -17.516 1 98.19 44 ASN B C 1
ATOM 1731 O O . ASN B 1 44 ? -13.727 -18.719 -17.438 1 98.19 44 ASN B O 1
ATOM 1735 N N . ASP B 1 45 ? -11.977 -19.906 -18.25 1 97.94 45 ASP B N 1
ATOM 1736 C CA . ASP B 1 45 ? -11.508 -18.906 -19.203 1 97.94 45 ASP B CA 1
ATOM 1737 C C . ASP B 1 45 ? -11.188 -17.594 -18.516 1 97.94 45 ASP B C 1
ATOM 1739 O O . ASP B 1 45 ? -11.477 -16.516 -19.047 1 97.94 45 ASP B O 1
ATOM 1743 N N . GLN B 1 46 ? -10.734 -17.688 -17.281 1 98.69 46 GLN B N 1
ATOM 1744 C CA . GLN B 1 46 ? -10.289 -16.516 -16.531 1 98.69 46 GLN B CA 1
ATOM 1745 C C . GLN B 1 46 ? -8.773 -16.375 -16.578 1 98.69 46 GLN B C 1
ATOM 1747 O O . GLN B 1 46 ? -8.086 -17.219 -17.172 1 98.69 46 GLN B O 1
ATOM 1752 N N . ILE B 1 47 ? -8.273 -15.328 -16.031 1 98.81 47 ILE B N 1
ATOM 1753 C CA . ILE B 1 47 ? -6.879 -14.938 -16.188 1 98.81 47 ILE B CA 1
ATOM 1754 C C . ILE B 1 47 ? -6.066 -15.391 -14.984 1 98.81 47 ILE B C 1
ATOM 1756 O O . ILE B 1 47 ? -6.535 -15.312 -13.844 1 98.81 47 ILE B O 1
ATOM 1760 N N . VAL B 1 48 ? -4.887 -15.875 -15.211 1 98.94 48 VAL B N 1
ATOM 1761 C CA . VAL B 1 48 ? -3.926 -16.172 -14.156 1 98.94 48 VAL B CA 1
ATOM 1762 C C . VAL B 1 48 ? -2.645 -15.375 -14.383 1 98.94 48 VAL B C 1
ATOM 1764 O O . VAL B 1 48 ? -2.066 -15.414 -15.469 1 98.94 48 VAL B O 1
ATOM 1767 N N . VAL B 1 49 ? -2.227 -14.648 -13.406 1 98.94 49 VAL B N 1
ATOM 1768 C CA . VAL B 1 49 ? -1.007 -13.852 -13.453 1 98.94 49 VAL B CA 1
ATOM 1769 C C . VAL B 1 49 ? -0.009 -14.359 -12.422 1 98.94 49 VAL B C 1
ATOM 1771 O O . VAL B 1 49 ? -0.339 -14.477 -11.234 1 98.94 49 VAL B O 1
ATOM 1774 N N . VAL B 1 50 ? 1.131 -14.703 -12.859 1 98.88 50 VAL B N 1
ATOM 1775 C CA . VAL B 1 50 ? 2.252 -14.93 -11.953 1 98.88 50 VAL B CA 1
ATOM 1776 C C . VAL B 1 50 ? 3.029 -13.633 -11.758 1 98.88 50 VAL B C 1
ATOM 1778 O O . VAL B 1 50 ? 3.758 -13.203 -12.656 1 98.88 50 VAL B O 1
ATOM 1781 N N . ALA B 1 51 ? 2.812 -12.992 -10.625 1 98.81 51 ALA B N 1
ATOM 1782 C CA . ALA B 1 51 ? 3.574 -11.797 -10.281 1 98.81 51 ALA B CA 1
ATOM 1783 C C . ALA B 1 51 ? 4.84 -12.164 -9.508 1 98.81 51 ALA B C 1
ATOM 1785 O O . ALA B 1 51 ? 4.77 -12.719 -8.414 1 98.81 51 ALA B O 1
ATOM 1786 N N . MET B 1 52 ? 5.992 -11.844 -10.086 1 98.75 52 MET B N 1
ATOM 1787 C CA . MET B 1 52 ? 7.246 -12.359 -9.547 1 98.75 52 MET B CA 1
ATOM 1788 C C . MET B 1 52 ? 8.234 -11.227 -9.297 1 98.75 52 MET B C 1
ATOM 1790 O O . MET B 1 52 ? 8.516 -10.43 -10.195 1 98.75 52 MET B O 1
ATOM 1794 N N . ASP B 1 53 ? 8.664 -11.141 -8.047 1 98.06 53 ASP B N 1
ATOM 1795 C CA . ASP B 1 53 ? 9.758 -10.242 -7.691 1 98.06 53 ASP B CA 1
ATOM 1796 C C . ASP B 1 53 ? 10.969 -10.461 -8.594 1 98.06 53 ASP B C 1
ATOM 1798 O O . ASP B 1 53 ? 11.32 -11.594 -8.898 1 98.06 53 ASP B O 1
ATOM 1802 N N . ALA B 1 54 ? 11.547 -9.406 -9.062 1 97.75 54 ALA B N 1
ATOM 1803 C CA . ALA B 1 54 ? 12.641 -9.492 -10.031 1 97.75 54 ALA B CA 1
ATOM 1804 C C . ALA B 1 54 ? 13.672 -8.398 -9.789 1 97.75 54 ALA B C 1
ATOM 1806 O O . ALA B 1 54 ? 13.359 -7.207 -9.852 1 97.75 54 ALA B O 1
ATOM 1807 N N . HIS B 1 55 ? 14.836 -8.797 -9.539 1 96.75 55 HIS B N 1
ATOM 1808 C CA . HIS B 1 55 ? 15.938 -7.879 -9.273 1 96.75 55 HIS B CA 1
ATOM 1809 C C . HIS B 1 55 ? 17.141 -8.188 -10.164 1 96.75 55 HIS B C 1
ATOM 1811 O O . HIS B 1 55 ? 17.344 -9.336 -10.555 1 96.75 55 HIS B O 1
ATOM 1817 N N . GLU B 1 56 ? 17.844 -7.168 -10.469 1 95.88 56 GLU B N 1
ATOM 1818 C CA . GLU B 1 56 ? 19.141 -7.371 -11.109 1 95.88 56 GLU B CA 1
ATOM 1819 C C . GLU B 1 56 ? 20.219 -7.695 -10.086 1 95.88 56 GLU B C 1
ATOM 1821 O O . GLU B 1 56 ? 20.047 -7.445 -8.891 1 95.88 56 GLU B O 1
ATOM 1826 N N . GLU B 1 57 ? 21.344 -8.25 -10.469 1 92.19 57 GLU B N 1
ATOM 1827 C CA . GLU B 1 57 ? 22.406 -8.688 -9.578 1 92.19 57 GLU B CA 1
ATOM 1828 C C . GLU B 1 57 ? 22.891 -7.547 -8.688 1 92.19 57 GLU B C 1
ATOM 1830 O O . GLU B 1 57 ? 23.172 -7.754 -7.504 1 92.19 57 GLU B O 1
ATOM 1835 N N . ASN B 1 58 ? 22.984 -6.309 -9.18 1 89.75 58 ASN B N 1
ATOM 1836 C CA . ASN B 1 58 ? 23.484 -5.18 -8.398 1 89.75 58 ASN B CA 1
ATOM 1837 C C . ASN B 1 58 ? 22.344 -4.25 -7.988 1 89.75 58 ASN B C 1
ATOM 1839 O O . ASN B 1 58 ? 22.531 -3.035 -7.887 1 89.75 58 ASN B O 1
ATOM 1843 N N . ASP B 1 59 ? 21.266 -4.891 -7.711 1 91.75 59 ASP B N 1
ATOM 1844 C CA . ASP B 1 59 ? 20.094 -4.105 -7.328 1 91.75 59 ASP B CA 1
ATOM 1845 C C . ASP B 1 59 ? 20.312 -3.438 -5.973 1 91.75 59 ASP B C 1
ATOM 1847 O O . ASP B 1 59 ? 20.75 -4.078 -5.02 1 91.75 59 ASP B O 1
ATOM 1851 N N . ALA B 1 60 ? 20.062 -2.125 -5.812 1 87.25 60 ALA B N 1
ATOM 1852 C CA . ALA B 1 60 ? 20.203 -1.363 -4.574 1 87.25 60 ALA B CA 1
ATOM 1853 C C . ALA B 1 60 ? 19.359 -1.971 -3.459 1 87.25 60 ALA B C 1
ATOM 1855 O O . ALA B 1 60 ? 19.656 -1.786 -2.277 1 87.25 60 ALA B O 1
ATOM 1856 N N . HIS B 1 61 ? 18.391 -2.748 -3.836 1 87.5 61 HIS B N 1
ATOM 1857 C CA . HIS B 1 61 ? 17.516 -3.449 -2.908 1 87.5 61 HIS B CA 1
ATOM 1858 C C . HIS B 1 61 ? 18.312 -4.395 -2.01 1 87.5 61 HIS B C 1
ATOM 1860 O O . HIS B 1 61 ? 17.891 -4.672 -0.878 1 87.5 61 HIS B O 1
ATOM 1866 N N . PHE B 1 62 ? 19.422 -4.824 -2.422 1 90.94 62 PHE B N 1
ATOM 1867 C CA . PHE B 1 62 ? 20.188 -5.836 -1.713 1 90.94 62 PHE B CA 1
ATOM 1868 C C . PHE B 1 62 ? 21.016 -5.207 -0.605 1 90.94 62 PHE B C 1
ATOM 1870 O O . PHE B 1 62 ? 21.625 -5.914 0.197 1 90.94 62 PHE B O 1
ATOM 1877 N N . GLU B 1 63 ? 21.047 -3.836 -0.494 1 87.88 63 GLU B N 1
ATOM 1878 C CA . GLU B 1 63 ? 21.609 -3.164 0.668 1 87.88 63 GLU B CA 1
ATOM 1879 C C . GLU B 1 63 ? 20.766 -3.385 1.911 1 87.88 63 GLU B C 1
ATOM 1881 O O . GLU B 1 63 ? 21.25 -3.295 3.037 1 87.88 63 GLU B O 1
ATOM 1886 N N . LEU B 1 64 ? 19.531 -3.648 1.648 1 85.12 64 LEU B N 1
ATOM 1887 C CA . LEU B 1 64 ? 18.562 -3.723 2.736 1 85.12 64 LEU B CA 1
ATOM 1888 C C . LEU B 1 64 ? 18.125 -5.164 2.977 1 85.12 64 LEU B C 1
ATOM 1890 O O . LEU B 1 64 ? 17.734 -5.52 4.09 1 85.12 64 LEU B O 1
ATOM 1894 N N . TRP B 1 65 ? 18.141 -6.027 1.94 1 88.5 65 TRP B N 1
ATOM 1895 C CA . TRP B 1 65 ? 17.719 -7.426 1.987 1 88.5 65 TRP B CA 1
ATOM 1896 C C . TRP B 1 65 ? 18.812 -8.344 1.454 1 88.5 65 TRP B C 1
ATOM 1898 O O . TRP B 1 65 ? 19.609 -7.934 0.616 1 88.5 65 TRP B O 1
ATOM 1908 N N . PRO B 1 66 ? 18.812 -9.594 1.931 1 91.31 66 PRO B N 1
ATOM 1909 C CA . PRO B 1 66 ? 19.656 -10.555 1.214 1 91.31 66 PRO B CA 1
ATOM 1910 C C . PRO B 1 66 ? 19.312 -10.648 -0.27 1 91.31 66 PRO B C 1
ATOM 1912 O O . PRO B 1 66 ? 18.172 -10.422 -0.655 1 91.31 66 PRO B O 1
ATOM 1915 N N . SER B 1 67 ? 20.328 -10.953 -1.043 1 94.56 67 SER B N 1
ATOM 1916 C CA . SER B 1 67 ? 20.062 -11.141 -2.467 1 94.56 67 SER B CA 1
ATOM 1917 C C . SER B 1 67 ? 18.984 -12.188 -2.699 1 94.56 67 SER B C 1
ATOM 1919 O O . SER B 1 67 ? 19.016 -13.266 -2.098 1 94.56 67 SER B O 1
ATOM 1921 N N . HIS B 1 68 ? 18.031 -11.844 -3.482 1 96.56 68 HIS B N 1
ATOM 1922 C CA . HIS B 1 68 ? 16.906 -12.727 -3.787 1 96.56 68 HIS B CA 1
ATOM 1923 C C . HIS B 1 68 ? 16.297 -12.398 -5.145 1 96.56 68 HIS B C 1
ATOM 1925 O O . HIS B 1 68 ? 16.438 -11.273 -5.641 1 96.56 68 HIS B O 1
ATOM 1931 N N . ASN B 1 69 ? 15.656 -13.414 -5.715 1 97.69 69 ASN B N 1
ATOM 1932 C CA . ASN B 1 69 ? 14.891 -13.297 -6.949 1 97.69 69 ASN B CA 1
ATOM 1933 C C . ASN B 1 69 ? 15.656 -12.523 -8.016 1 97.69 69 ASN B C 1
ATOM 1935 O O . ASN B 1 69 ? 15.102 -11.633 -8.664 1 97.69 69 ASN B O 1
ATOM 1939 N N . VAL B 1 70 ? 16.922 -12.789 -8.086 1 97.31 70 VAL B N 1
ATOM 1940 C CA . VAL B 1 70 ? 17.719 -12.242 -9.172 1 97.31 70 VAL B CA 1
ATOM 1941 C C . VAL B 1 70 ? 17.281 -12.859 -10.5 1 97.31 70 VAL B C 1
ATOM 1943 O O . VAL B 1 70 ? 17.125 -14.078 -10.602 1 97.31 70 VAL B O 1
ATOM 1946 N N . VAL B 1 71 ? 17.078 -12.039 -11.484 1 97.38 71 VAL B N 1
ATOM 1947 C CA . VAL B 1 71 ? 16.516 -12.461 -12.758 1 97.38 71 VAL B CA 1
ATOM 1948 C C . VAL B 1 71 ? 17.391 -13.539 -13.383 1 97.38 71 VAL B C 1
ATOM 1950 O O . VAL B 1 71 ? 18.609 -13.383 -13.453 1 97.38 71 VAL B O 1
ATOM 1953 N N . GLY B 1 72 ? 16.703 -14.68 -13.742 1 96.31 72 GLY B N 1
ATOM 1954 C CA . GLY B 1 72 ? 17.391 -15.719 -14.492 1 96.31 72 GLY B CA 1
ATOM 1955 C C . GLY B 1 72 ? 18.047 -16.766 -13.602 1 96.31 72 GLY B C 1
ATOM 1956 O O . GLY B 1 72 ? 18.656 -17.703 -14.102 1 96.31 72 GLY B O 1
ATOM 1957 N N . THR B 1 73 ? 17.984 -16.609 -12.328 1 97.19 73 THR B N 1
ATOM 1958 C CA . THR B 1 73 ? 18.578 -17.578 -11.406 1 97.19 73 THR B CA 1
ATOM 1959 C C . THR B 1 73 ? 17.547 -18.594 -10.945 1 97.19 73 THR B C 1
ATOM 1961 O O . THR B 1 73 ? 16.344 -18.391 -11.094 1 97.19 73 THR B O 1
ATOM 1964 N N . LYS B 1 74 ? 18.078 -19.672 -10.391 1 97.5 74 LYS B N 1
ATOM 1965 C CA . LYS B 1 74 ? 17.219 -20.703 -9.805 1 97.5 74 LYS B CA 1
ATOM 1966 C C . LYS B 1 74 ? 16.375 -20.141 -8.68 1 97.5 74 LYS B C 1
ATOM 1968 O O . LYS B 1 74 ? 15.227 -20.562 -8.484 1 97.5 74 LYS B O 1
ATOM 1973 N N . GLY B 1 75 ? 16.875 -19.188 -7.98 1 98.06 75 GLY B N 1
ATOM 1974 C CA . GLY B 1 75 ? 16.156 -18.578 -6.871 1 98.06 75 GLY B CA 1
ATOM 1975 C C . GLY B 1 75 ? 14.852 -17.922 -7.289 1 98.06 75 GLY B C 1
ATOM 1976 O O . GLY B 1 75 ? 13.883 -17.938 -6.527 1 98.06 75 GLY B O 1
ATOM 1977 N N . GLN B 1 76 ? 14.789 -17.438 -8.508 1 98.19 76 GLN B N 1
ATOM 1978 C CA . GLN B 1 76 ? 13.602 -16.719 -8.969 1 98.19 76 GLN B CA 1
ATOM 1979 C C . GLN B 1 76 ? 12.578 -17.688 -9.555 1 98.19 76 GLN B C 1
ATOM 1981 O O . GLN B 1 76 ? 11.414 -17.328 -9.742 1 98.19 76 GLN B O 1
ATOM 1986 N N . GLU B 1 77 ? 12.961 -18.906 -9.906 1 98.38 77 GLU B N 1
ATOM 1987 C CA . GLU B 1 77 ? 12.031 -19.859 -10.484 1 98.38 77 GLU B CA 1
ATOM 1988 C C . GLU B 1 77 ? 10.875 -20.156 -9.531 1 98.38 77 GLU B C 1
ATOM 1990 O O . GLU B 1 77 ? 11.039 -20.094 -8.312 1 98.38 77 GLU B O 1
ATOM 1995 N N . LEU B 1 78 ? 9.734 -20.422 -10.141 1 98.75 78 LE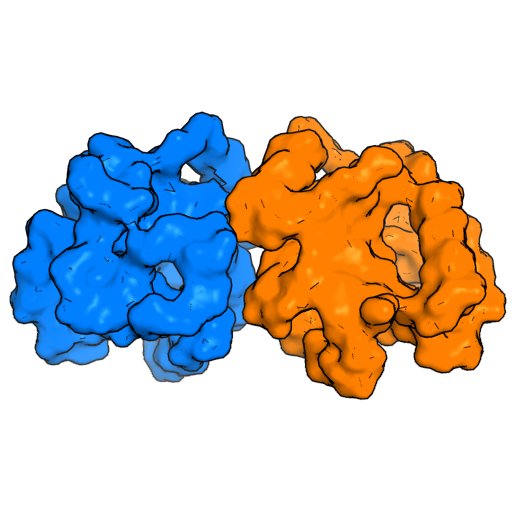U B N 1
ATOM 1996 C CA . LEU B 1 78 ? 8.617 -20.859 -9.32 1 98.75 78 LEU B CA 1
ATOM 1997 C C . LEU B 1 78 ? 8.977 -22.109 -8.531 1 98.75 78 LEU B C 1
ATOM 1999 O O . LEU B 1 78 ? 9.734 -22.953 -9.016 1 98.75 78 LEU B O 1
ATOM 2003 N N . TYR B 1 79 ? 8.43 -22.266 -7.414 1 98.75 79 TYR B N 1
ATOM 2004 C CA . TYR B 1 79 ? 8.781 -23.359 -6.508 1 98.75 79 TYR B CA 1
ATOM 2005 C C . TYR B 1 79 ? 7.988 -24.625 -6.832 1 98.75 79 TYR B C 1
ATOM 2007 O O . TYR B 1 79 ? 6.77 -24.562 -7.012 1 98.75 79 TYR B O 1
ATOM 2015 N N . GLY B 1 80 ? 8.633 -25.703 -6.906 1 98.06 80 GLY B N 1
ATOM 2016 C CA . GLY B 1 80 ? 8.016 -27.016 -6.891 1 98.06 80 GLY B CA 1
ATOM 2017 C C . GLY B 1 80 ? 7.055 -27.234 -8.047 1 98.06 80 GLY B C 1
ATOM 2018 O O . GLY B 1 80 ? 7.395 -26.984 -9.203 1 98.06 80 GLY B O 1
ATOM 2019 N N . ASP B 1 81 ? 5.867 -27.688 -7.668 1 98.5 81 ASP B N 1
ATOM 2020 C CA . ASP B 1 81 ? 4.883 -28.078 -8.672 1 98.5 81 ASP B CA 1
ATOM 2021 C C . ASP B 1 81 ? 4.359 -26.859 -9.43 1 98.5 81 ASP B C 1
ATOM 2023 O O . ASP B 1 81 ? 3.834 -27 -10.539 1 98.5 81 ASP B O 1
ATOM 2027 N N . LEU B 1 82 ? 4.531 -25.734 -8.859 1 98.69 82 LEU B N 1
ATOM 2028 C CA . LEU B 1 82 ? 4.113 -24.531 -9.562 1 98.69 82 LEU B CA 1
ATOM 2029 C C . LEU B 1 82 ? 5 -24.266 -10.773 1 98.69 82 LEU B C 1
ATOM 2031 O O . LEU B 1 82 ? 4.531 -23.75 -11.789 1 98.69 82 LEU B O 1
ATOM 2035 N N . PHE B 1 83 ? 6.27 -24.625 -10.602 1 98.5 83 PHE B N 1
ATOM 2036 C CA . PHE B 1 83 ? 7.191 -24.5 -11.727 1 98.5 83 PHE B CA 1
ATOM 2037 C C . PHE B 1 83 ? 6.742 -25.375 -12.891 1 98.5 83 PHE B C 1
ATOM 2039 O O . PHE B 1 83 ? 6.68 -24.922 -14.031 1 98.5 83 PHE B O 1
ATOM 2046 N N . THR B 1 84 ? 6.422 -26.594 -12.578 1 98.38 84 THR B N 1
ATOM 2047 C CA . THR B 1 84 ? 5.945 -27.531 -13.586 1 98.38 84 THR B CA 1
ATOM 2048 C C . THR B 1 84 ? 4.637 -27.047 -14.203 1 98.38 84 THR B C 1
ATOM 2050 O O . THR B 1 84 ? 4.473 -27.078 -15.43 1 98.38 84 THR B O 1
ATOM 2053 N N . TRP B 1 85 ? 3.771 -26.625 -13.336 1 98.81 85 TRP B N 1
ATOM 2054 C CA . TRP B 1 85 ? 2.479 -26.125 -13.789 1 98.81 85 TRP B CA 1
ATOM 2055 C C . TRP B 1 85 ? 2.66 -24.984 -14.781 1 98.81 85 TRP B C 1
ATOM 2057 O O . TRP B 1 85 ? 2.031 -24.969 -15.844 1 98.81 85 TRP B O 1
ATOM 2067 N N . PHE B 1 86 ? 3.482 -24.031 -14.461 1 98.62 86 PHE B N 1
ATOM 2068 C CA . PHE B 1 86 ? 3.691 -22.875 -15.328 1 98.62 86 PHE B CA 1
ATOM 2069 C C . PHE B 1 86 ? 4.277 -23.312 -16.672 1 98.62 86 PHE B C 1
ATOM 2071 O O . PHE B 1 86 ? 3.861 -22.812 -17.719 1 98.62 86 PHE B O 1
ATOM 2078 N N . GLY B 1 87 ? 5.227 -24.203 -16.609 1 98.06 87 GLY B N 1
ATOM 2079 C CA . GLY B 1 87 ? 5.797 -24.719 -17.859 1 98.06 87 GLY B CA 1
ATOM 2080 C C . GLY B 1 87 ? 4.758 -25.312 -18.781 1 98.06 87 GLY B C 1
ATOM 2081 O O . GLY B 1 87 ? 4.848 -25.141 -20 1 98.06 87 GLY B O 1
ATOM 2082 N N . GLU B 1 88 ? 3.791 -25.906 -18.188 1 98.31 88 GLU B N 1
ATOM 2083 C CA . GLU B 1 88 ? 2.744 -26.562 -18.969 1 98.31 88 GLU B CA 1
ATOM 2084 C C . GLU B 1 88 ? 1.725 -25.562 -19.484 1 98.31 88 GLU B C 1
ATOM 2086 O O . GLU B 1 88 ? 0.975 -25.859 -20.422 1 98.31 88 GLU B O 1
ATOM 2091 N N . HIS B 1 89 ? 1.729 -24.391 -18.906 1 98.38 89 HIS B N 1
ATOM 2092 C CA . HIS B 1 89 ? 0.627 -23.484 -19.219 1 98.38 89 HIS B CA 1
ATOM 2093 C C . HIS B 1 89 ? 1.141 -22.156 -19.766 1 98.38 89 HIS B C 1
ATOM 2095 O O . HIS B 1 89 ? 0.35 -21.281 -20.125 1 98.38 89 HIS B O 1
ATOM 2101 N N . GLU B 1 90 ? 2.463 -21.969 -19.828 1 96.25 90 GLU B N 1
ATOM 2102 C CA . GLU B 1 90 ? 3.053 -20.688 -20.172 1 96.25 90 GLU B CA 1
ATOM 2103 C C . GLU B 1 90 ? 2.635 -20.234 -21.578 1 96.25 90 GLU B C 1
ATOM 2105 O O . GLU B 1 90 ? 2.664 -19.047 -21.875 1 96.25 90 GLU B O 1
ATOM 2110 N N . SER B 1 91 ? 2.172 -21.156 -22.422 1 96.94 91 SER B N 1
ATOM 2111 C CA . SER B 1 91 ? 1.74 -20.797 -23.781 1 96.94 91 SER B CA 1
ATOM 2112 C C . SER B 1 91 ? 0.264 -20.422 -23.812 1 96.94 91 SER B C 1
ATOM 2114 O O . SER B 1 91 ? -0.234 -19.922 -24.812 1 96.94 91 SER B O 1
ATOM 2116 N N . ASN B 1 92 ? -0.451 -20.719 -22.766 1 97.81 92 ASN B N 1
ATOM 2117 C CA . ASN B 1 92 ? -1.843 -20.281 -22.656 1 97.81 92 ASN B CA 1
ATOM 2118 C C . ASN B 1 92 ? -1.966 -18.766 -22.641 1 97.81 92 ASN B C 1
ATOM 2120 O O . ASN B 1 92 ? -1.331 -18.094 -21.828 1 97.81 92 ASN B O 1
ATOM 2124 N N . PRO B 1 93 ? -2.764 -18.188 -23.516 1 97.19 93 PRO B N 1
ATOM 2125 C CA . PRO B 1 93 ? -2.859 -16.734 -23.609 1 97.19 93 PRO B CA 1
ATOM 2126 C C . PRO B 1 93 ? -3.451 -16.094 -22.359 1 97.19 93 PRO B C 1
ATOM 2128 O O . PRO B 1 93 ? -3.344 -14.883 -22.156 1 97.19 93 PRO B O 1
ATOM 2131 N N . ASN B 1 94 ? -4.07 -16.922 -21.5 1 98.31 94 ASN B N 1
ATOM 2132 C CA . ASN B 1 94 ? -4.668 -16.406 -20.281 1 98.31 94 ASN B CA 1
ATOM 2133 C C . ASN B 1 94 ? -3.693 -16.469 -19.109 1 98.31 94 ASN B C 1
ATOM 2135 O O . ASN B 1 94 ? -4.047 -16.125 -17.969 1 98.31 94 ASN B O 1
ATOM 2139 N N . VAL B 1 95 ? -2.525 -16.938 -19.359 1 98.69 95 VAL B N 1
ATOM 2140 C CA . VAL B 1 95 ? -1.484 -17.016 -18.328 1 98.69 95 VAL B CA 1
ATOM 2141 C C . VAL B 1 95 ? -0.393 -15.984 -18.641 1 98.69 95 VAL B C 1
ATOM 2143 O O . VAL B 1 95 ? 0.163 -15.977 -19.734 1 98.69 95 VAL B O 1
ATOM 2146 N N . PHE B 1 96 ? -0.152 -15.117 -17.562 1 97.44 96 PHE B N 1
ATOM 2147 C CA . PHE B 1 96 ? 0.862 -14.078 -17.688 1 97.44 96 PHE B CA 1
ATOM 2148 C C . PHE B 1 96 ? 1.929 -14.227 -16.609 1 97.44 96 PHE B C 1
ATOM 2150 O O . PHE B 1 96 ? 1.619 -14.555 -15.469 1 97.44 96 PHE B O 1
ATOM 2157 N N . TYR B 1 97 ? 3.125 -14.016 -17.078 1 98.19 97 TYR B N 1
ATOM 2158 C CA . TYR B 1 97 ? 4.207 -13.773 -16.141 1 98.19 97 TYR B CA 1
ATOM 2159 C C . TYR B 1 97 ? 4.523 -12.289 -16.047 1 98.19 97 TYR B C 1
ATOM 2161 O O . TYR B 1 97 ? 4.82 -11.641 -17.047 1 98.19 97 TYR B O 1
ATOM 2169 N N . GLN B 1 98 ? 4.445 -11.719 -14.852 1 98.06 98 GLN B N 1
ATOM 2170 C CA . GLN B 1 98 ? 4.605 -10.289 -14.633 1 98.06 98 GLN B CA 1
ATOM 2171 C C . GLN B 1 98 ? 5.703 -10.016 -13.609 1 98.06 98 GLN B C 1
ATOM 2173 O O . GLN B 1 98 ? 5.469 -10.094 -12.398 1 98.06 98 GLN B O 1
ATOM 2178 N N . PRO B 1 99 ? 6.945 -9.68 -14.109 1 98 99 PRO B N 1
ATOM 2179 C CA . PRO B 1 99 ? 7.973 -9.258 -13.156 1 98 99 PRO B CA 1
ATOM 2180 C C . PRO B 1 99 ? 7.617 -7.965 -12.438 1 98 99 PRO B C 1
ATOM 2182 O O . PRO B 1 99 ? 6.949 -7.098 -13.008 1 98 99 PRO B O 1
ATOM 2185 N N . LYS B 1 100 ? 8.031 -7.828 -11.219 1 97.5 100 LYS B N 1
ATOM 2186 C CA . LYS B 1 100 ? 7.836 -6.613 -10.43 1 97.5 100 LYS B CA 1
ATOM 2187 C C . LYS B 1 100 ? 9.07 -6.305 -9.586 1 97.5 100 LYS B C 1
ATOM 2189 O O . LYS B 1 100 ? 9.797 -7.211 -9.18 1 97.5 100 LYS B O 1
ATOM 2194 N N . THR B 1 101 ? 9.234 -5.027 -9.273 1 93 101 THR B N 1
ATOM 2195 C CA . THR B 1 101 ? 10.375 -4.629 -8.453 1 93 101 THR B CA 1
ATOM 2196 C C . THR B 1 101 ? 9.914 -4.117 -7.094 1 93 101 THR B C 1
ATOM 2198 O O . THR B 1 101 ? 10.734 -3.789 -6.234 1 93 101 THR B O 1
ATOM 2201 N N . ASN B 1 102 ? 8.656 -3.992 -6.945 1 95.69 102 ASN B N 1
ATOM 2202 C CA . ASN B 1 102 ? 8.055 -3.506 -5.711 1 95.69 102 ASN B CA 1
ATOM 2203 C C . ASN B 1 102 ? 7.109 -4.539 -5.105 1 95.69 102 ASN B C 1
ATOM 2205 O O . ASN B 1 102 ? 6.688 -5.477 -5.785 1 95.69 102 ASN B O 1
ATOM 2209 N N . TYR B 1 103 ? 6.797 -4.391 -3.809 1 97.25 103 TYR B N 1
ATOM 2210 C CA . TYR B 1 103 ? 5.875 -5.285 -3.121 1 97.25 103 TYR B CA 1
ATOM 2211 C C . TYR B 1 103 ? 4.512 -5.289 -3.803 1 97.25 103 TYR B C 1
ATOM 2213 O O . TYR B 1 103 ? 3.826 -6.316 -3.834 1 97.25 103 TYR B O 1
ATOM 2221 N N . ASN B 1 104 ? 4.09 -4.141 -4.262 1 98.44 104 ASN B N 1
ATOM 2222 C CA . ASN B 1 104 ? 2.846 -3.918 -4.992 1 98.44 104 ASN B CA 1
ATOM 2223 C C . ASN B 1 104 ? 2.977 -4.312 -6.461 1 98.44 104 ASN B C 1
ATOM 2225 O O . ASN B 1 104 ? 3.652 -3.631 -7.234 1 98.44 104 ASN B O 1
ATOM 2229 N N . ALA B 1 105 ? 2.312 -5.336 -6.887 1 98.69 105 ALA B N 1
ATOM 2230 C CA . ALA B 1 105 ? 2.445 -5.883 -8.234 1 98.69 105 ALA B CA 1
ATOM 2231 C C . ALA B 1 105 ? 1.937 -4.895 -9.281 1 98.69 105 ALA B C 1
ATOM 2233 O O . ALA B 1 105 ? 2.211 -5.047 -10.477 1 98.69 105 ALA B O 1
ATOM 2234 N N . PHE B 1 106 ? 1.23 -3.885 -8.891 1 98.75 106 PHE B N 1
ATOM 2235 C CA . PHE B 1 106 ? 0.638 -2.939 -9.828 1 98.75 106 PHE B CA 1
ATOM 2236 C C . PHE B 1 106 ? 1.515 -1.7 -9.977 1 98.75 106 PHE B C 1
ATOM 2238 O O . PHE B 1 106 ? 1.265 -0.856 -10.836 1 98.75 106 PHE B O 1
ATOM 2245 N N . PHE B 1 107 ? 2.547 -1.582 -9.094 1 98.38 107 PHE B N 1
ATOM 2246 C CA . PHE B 1 107 ? 3.385 -0.39 -9.109 1 98.38 107 PHE B CA 1
ATOM 2247 C C . PHE B 1 107 ? 4.297 -0.384 -10.328 1 98.38 107 PHE B C 1
ATOM 2249 O O . PHE B 1 107 ? 5.277 -1.132 -10.383 1 98.38 107 PHE B O 1
ATOM 2256 N N . LYS B 1 108 ? 4.02 0.361 -11.32 1 97.25 108 LYS B N 1
ATOM 2257 C CA . LYS B 1 108 ? 4.824 0.626 -12.516 1 97.25 108 LYS B CA 1
ATOM 2258 C C . LYS B 1 108 ? 5.102 -0.659 -13.289 1 97.25 108 LYS B C 1
ATOM 2260 O O . LYS B 1 108 ? 6.23 -0.892 -13.727 1 97.25 108 LYS B O 1
ATOM 2265 N N . THR B 1 109 ? 4.141 -1.539 -13.453 1 98 109 THR B N 1
ATOM 2266 C CA . THR B 1 109 ? 4.312 -2.801 -14.164 1 98 109 THR B CA 1
ATOM 2267 C C . THR B 1 109 ? 3.408 -2.859 -15.391 1 98 109 THR B C 1
ATOM 2269 O O . THR B 1 109 ? 3.574 -3.729 -16.25 1 98 109 THR B O 1
ATOM 2272 N N . GLY B 1 110 ? 2.447 -1.976 -15.469 1 97.94 110 GLY B N 1
ATOM 2273 C CA . GLY B 1 110 ? 1.471 -2.023 -16.547 1 97.94 110 GLY B CA 1
ATOM 2274 C C . GLY B 1 110 ? 0.398 -3.076 -16.328 1 97.94 110 GLY B C 1
ATOM 2275 O O . GLY B 1 110 ? -0.461 -3.277 -17.188 1 97.94 110 GLY B O 1
ATOM 2276 N N . LEU B 1 111 ? 0.373 -3.729 -15.203 1 98.56 111 LEU B N 1
ATOM 2277 C CA . LEU B 1 111 ? -0.541 -4.832 -14.922 1 98.56 111 LEU B CA 1
ATOM 2278 C C . LEU B 1 111 ? -1.988 -4.352 -14.922 1 98.56 111 LEU B C 1
ATOM 2280 O O . LEU B 1 111 ? -2.871 -5.027 -15.453 1 98.56 111 LEU B O 1
ATOM 2284 N N . ALA B 1 112 ? -2.258 -3.18 -14.297 1 98.62 112 ALA B N 1
ATOM 2285 C CA . ALA B 1 112 ? -3.621 -2.658 -14.242 1 98.62 112 ALA B CA 1
ATOM 2286 C C . ALA B 1 112 ? -4.191 -2.443 -15.641 1 98.62 112 ALA B C 1
ATOM 2288 O O . ALA B 1 112 ? -5.309 -2.867 -15.93 1 98.62 112 ALA B O 1
ATOM 2289 N N . GLU B 1 113 ? -3.377 -1.777 -16.484 1 98.44 113 GLU B N 1
ATOM 2290 C CA . GLU B 1 113 ? -3.812 -1.511 -17.844 1 98.44 113 GLU B CA 1
ATOM 2291 C C . GLU B 1 113 ? -4.105 -2.807 -18.594 1 98.44 113 GLU B C 1
ATOM 2293 O O . GLU B 1 113 ? -5.102 -2.902 -19.312 1 98.44 113 GLU B O 1
ATOM 2298 N N . LYS B 1 114 ? -3.256 -3.787 -18.422 1 98.31 114 LYS B N 1
ATOM 2299 C CA . LYS B 1 114 ? -3.42 -5.078 -19.094 1 98.31 114 LYS B CA 1
ATOM 2300 C C . LYS B 1 114 ? -4.711 -5.762 -18.656 1 98.31 114 LYS B C 1
ATOM 2302 O O . LYS B 1 114 ? -5.48 -6.238 -19.484 1 98.31 114 LYS B O 1
ATOM 2307 N N . LEU B 1 115 ? -5 -5.793 -17.359 1 98.69 115 LEU B N 1
ATOM 2308 C CA . LEU B 1 115 ? -6.18 -6.473 -16.828 1 98.69 115 LEU B CA 1
ATOM 2309 C C . LEU B 1 115 ? -7.453 -5.734 -17.219 1 98.69 115 LEU B C 1
ATOM 2311 O O . LEU B 1 115 ? -8.477 -6.359 -17.516 1 98.69 115 LEU B O 1
ATOM 2315 N N . LYS B 1 116 ? -7.406 -4.422 -17.203 1 98.44 116 LYS B N 1
ATOM 2316 C CA . LYS B 1 116 ? -8.562 -3.637 -17.625 1 98.44 116 LYS B CA 1
ATOM 2317 C C . LYS B 1 116 ? -8.883 -3.877 -19.094 1 98.44 116 LYS B C 1
ATOM 2319 O O . LYS B 1 116 ? -10.047 -3.973 -19.484 1 98.44 116 LYS B O 1
ATOM 2324 N N . ALA B 1 117 ? -7.773 -3.926 -19.922 1 98.12 117 ALA B N 1
ATOM 2325 C CA . ALA B 1 117 ? -7.957 -4.207 -21.344 1 98.12 117 ALA B CA 1
ATOM 2326 C C . ALA B 1 117 ? -8.648 -5.551 -21.547 1 98.12 117 ALA B C 1
ATOM 2328 O O . ALA B 1 117 ? -9.375 -5.738 -22.531 1 98.12 117 ALA B O 1
ATOM 2329 N N . LEU B 1 118 ? -8.492 -6.461 -20.609 1 98.06 118 LEU B N 1
ATOM 2330 C CA . LEU B 1 118 ? -9.102 -7.785 -20.672 1 98.06 118 LEU B CA 1
ATOM 2331 C C . LEU B 1 118 ? -10.453 -7.797 -19.969 1 98.06 118 LEU B C 1
ATOM 2333 O O . LEU B 1 118 ? -11.039 -8.859 -19.766 1 98.06 118 LEU B O 1
ATOM 2337 N N . GLU B 1 119 ? -10.836 -6.637 -19.5 1 98.25 119 GLU B N 1
ATOM 2338 C CA . GLU B 1 119 ? -12.148 -6.422 -18.891 1 98.25 119 GLU B CA 1
ATOM 2339 C C . GLU B 1 119 ? -12.25 -7.125 -17.531 1 98.25 119 GLU B C 1
ATOM 2341 O O . GLU B 1 119 ? -13.344 -7.527 -17.125 1 98.25 119 GLU B O 1
ATOM 2346 N N . VAL B 1 120 ? -11.125 -7.332 -16.953 1 98.75 120 VAL B N 1
ATOM 2347 C CA . VAL B 1 120 ? -11.133 -7.906 -15.609 1 98.75 120 VAL B CA 1
ATOM 2348 C C . VAL B 1 120 ? -11.758 -6.918 -14.633 1 98.75 120 VAL B C 1
ATOM 2350 O O . VAL B 1 120 ? -11.445 -5.723 -14.656 1 98.75 120 VAL B O 1
ATOM 2353 N N . GLU B 1 121 ? -12.578 -7.41 -13.75 1 98.5 121 GLU B N 1
ATOM 2354 C CA . GLU B 1 121 ? -13.242 -6.555 -12.766 1 98.5 121 GLU B CA 1
ATOM 2355 C C . GLU B 1 121 ? -12.797 -6.895 -11.352 1 98.5 121 GLU B C 1
ATOM 2357 O O . GLU B 1 121 ? -12.844 -6.047 -10.453 1 98.5 121 GLU B O 1
ATOM 2362 N N . LYS B 1 122 ? -12.438 -8.109 -11.148 1 98.75 122 LYS B N 1
ATOM 2363 C CA . LYS B 1 122 ? -12.078 -8.586 -9.82 1 98.75 122 LYS B CA 1
ATOM 2364 C C . LYS B 1 122 ? -10.758 -9.352 -9.844 1 98.75 122 LYS B C 1
ATOM 2366 O O . LYS B 1 122 ? -10.516 -10.148 -10.75 1 98.75 122 LYS B O 1
ATOM 2371 N N . VAL B 1 123 ? -9.914 -9.039 -8.82 1 98.81 123 VAL B N 1
ATOM 2372 C CA . VAL B 1 123 ? -8.609 -9.688 -8.719 1 98.81 123 VAL B CA 1
ATOM 2373 C C . VAL B 1 123 ? -8.539 -10.508 -7.43 1 98.81 123 VAL B C 1
ATOM 2375 O O . VAL B 1 123 ? -8.906 -10.023 -6.355 1 98.81 123 VAL B O 1
ATOM 2378 N N . HIS B 1 124 ? -8.148 -11.758 -7.562 1 98.94 124 HIS B N 1
ATOM 2379 C CA . HIS B 1 124 ? -7.863 -12.664 -6.453 1 98.94 124 HIS B CA 1
ATOM 2380 C C . HIS B 1 124 ? -6.363 -12.773 -6.203 1 98.94 124 HIS B C 1
ATOM 2382 O O . HIS B 1 124 ? -5.574 -12.844 -7.148 1 98.94 124 HIS B O 1
ATOM 2388 N N . VAL B 1 125 ? -6.02 -12.797 -4.926 1 98.94 125 VAL B N 1
ATOM 2389 C CA . VAL B 1 125 ? -4.594 -12.859 -4.613 1 98.94 125 VAL B CA 1
ATOM 2390 C C . VAL B 1 125 ? -4.305 -14.109 -3.779 1 98.94 125 VAL B C 1
ATOM 2392 O O . VAL B 1 125 ? -5.059 -14.438 -2.857 1 98.94 125 VAL B O 1
ATOM 2395 N N . VAL B 1 126 ? -3.32 -14.844 -4.137 1 98.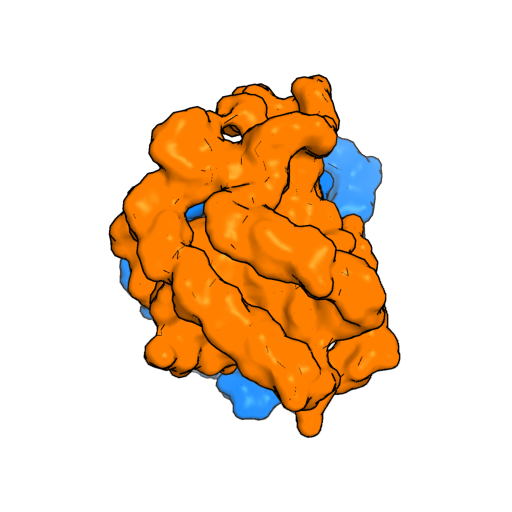94 126 VAL B N 1
ATOM 2396 C CA . VAL B 1 126 ? -2.695 -15.945 -3.408 1 98.94 126 VAL B CA 1
ATOM 2397 C C . VAL B 1 126 ? -1.179 -15.773 -3.422 1 98.94 126 VAL B C 1
ATOM 2399 O O . VAL B 1 126 ? -0.638 -15.023 -4.234 1 98.94 126 VAL B O 1
ATOM 2402 N N . GLY B 1 127 ? -0.522 -16.484 -2.506 1 98.81 127 GLY B N 1
ATOM 2403 C CA . GLY B 1 127 ? 0.932 -16.469 -2.531 1 98.81 127 GLY B CA 1
ATOM 2404 C C . GLY B 1 127 ? 1.546 -15.883 -1.275 1 98.81 127 GLY B C 1
ATOM 2405 O O . GLY B 1 127 ? 1.039 -16.094 -0.172 1 98.81 127 GLY B O 1
ATOM 2406 N N . ALA B 1 128 ? 2.766 -15.273 -1.414 1 97.62 128 ALA B N 1
ATOM 2407 C CA . ALA B 1 128 ? 3.566 -14.82 -0.279 1 97.62 128 ALA B CA 1
ATOM 2408 C C . ALA B 1 128 ? 4.121 -13.422 -0.522 1 97.62 128 ALA B C 1
ATOM 2410 O O . ALA B 1 128 ? 4.34 -13.023 -1.669 1 97.62 128 ALA B O 1
ATOM 2411 N N . CYS B 1 129 ? 4.371 -12.688 0.591 1 96.69 129 CYS B N 1
ATOM 2412 C CA . CYS B 1 129 ? 3.895 -12.93 1.949 1 96.69 129 CYS B CA 1
ATOM 2413 C C . CYS B 1 129 ? 2.594 -12.18 2.213 1 96.69 129 CYS B C 1
ATOM 2415 O O . CYS B 1 129 ? 2.422 -11.047 1.759 1 96.69 129 CYS B O 1
ATOM 2417 N N . THR B 1 130 ? 1.744 -12.688 3.023 1 98.56 130 THR B N 1
ATOM 2418 C CA . THR B 1 130 ? 0.393 -12.203 3.273 1 98.56 130 THR B CA 1
ATOM 2419 C C . THR B 1 130 ? 0.419 -10.742 3.727 1 98.56 130 THR B C 1
ATOM 2421 O O . THR B 1 130 ? -0.336 -9.91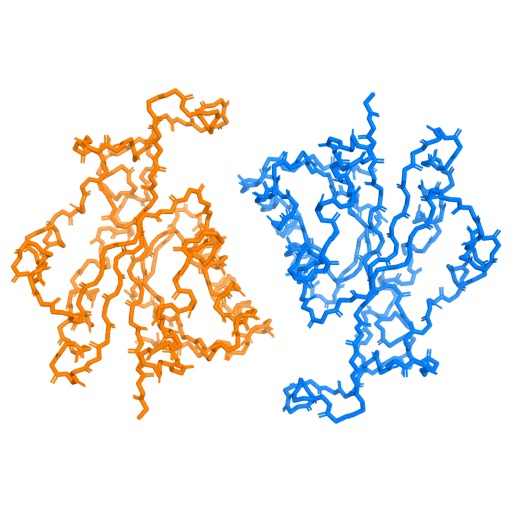4 3.213 1 98.56 130 THR B O 1
ATOM 2424 N N . ASP B 1 131 ? 1.334 -10.391 4.625 1 98 131 ASP B N 1
ATOM 2425 C CA . ASP B 1 131 ? 1.341 -9.086 5.285 1 98 131 ASP B CA 1
ATOM 2426 C C . ASP B 1 131 ? 2.244 -8.102 4.547 1 98 131 ASP B C 1
ATOM 2428 O O . ASP B 1 131 ? 2.428 -6.969 4.992 1 98 131 ASP B O 1
ATOM 2432 N N . ILE B 1 132 ? 2.912 -8.469 3.453 1 97.19 132 ILE B N 1
ATOM 2433 C CA . ILE B 1 132 ? 3.818 -7.609 2.701 1 97.19 132 ILE B CA 1
ATOM 2434 C C . ILE B 1 132 ? 3.336 -7.492 1.257 1 97.19 132 ILE B C 1
ATOM 2436 O O . ILE B 1 132 ? 2.484 -6.656 0.946 1 97.19 132 ILE B O 1
ATOM 2440 N N . CYS B 1 133 ? 3.818 -8.422 0.386 1 98.31 133 CYS B N 1
ATOM 2441 C CA . CYS B 1 133 ? 3.533 -8.281 -1.037 1 98.31 133 CYS B CA 1
ATOM 2442 C C . CYS B 1 133 ? 2.059 -8.531 -1.325 1 98.31 133 CYS B C 1
ATOM 2444 O O . CYS B 1 133 ? 1.468 -7.883 -2.188 1 98.31 133 CYS B O 1
ATOM 2446 N N . ASP B 1 134 ? 1.435 -9.547 -0.698 1 98.81 134 ASP B N 1
ATOM 2447 C CA . ASP B 1 134 ? 0.017 -9.805 -0.931 1 98.81 134 ASP B CA 1
ATOM 2448 C C . ASP B 1 134 ? -0.834 -8.594 -0.534 1 98.81 134 ASP B C 1
ATOM 2450 O O . ASP B 1 134 ? -1.7 -8.164 -1.297 1 98.81 134 ASP B O 1
ATOM 2454 N N . PHE B 1 135 ? -0.564 -8.094 0.662 1 98.81 135 PHE B N 1
ATOM 2455 C CA . PHE B 1 135 ? -1.313 -6.949 1.164 1 98.81 135 PHE B CA 1
ATOM 2456 C C . PHE B 1 135 ? -1.153 -5.75 0.238 1 98.81 135 PHE B C 1
ATOM 2458 O O . PHE B 1 135 ? -2.141 -5.113 -0.134 1 98.81 135 PHE B O 1
ATOM 2465 N N . LEU B 1 136 ? 0.067 -5.457 -0.147 1 98.75 136 LEU B N 1
ATOM 2466 C CA . LEU B 1 136 ? 0.32 -4.266 -0.948 1 98.75 136 LEU B CA 1
ATOM 2467 C C . LEU B 1 136 ? -0.177 -4.457 -2.377 1 98.75 136 LEU B C 1
ATOM 2469 O O . LEU B 1 136 ? -0.579 -3.492 -3.033 1 98.75 136 LEU B O 1
ATOM 2473 N N . THR B 1 137 ? -0.198 -5.707 -2.869 1 98.94 137 THR B N 1
ATOM 2474 C CA . THR B 1 137 ? -0.795 -5.984 -4.172 1 98.94 137 THR B CA 1
ATOM 2475 C C . THR B 1 137 ? -2.305 -5.77 -4.129 1 98.94 137 THR B C 1
ATOM 2477 O O . THR B 1 137 ? -2.879 -5.176 -5.047 1 98.94 137 THR B O 1
ATOM 2480 N N . ILE B 1 138 ? -2.957 -6.191 -3.066 1 98.88 138 ILE B N 1
ATOM 2481 C CA . ILE B 1 138 ? -4.387 -5.957 -2.889 1 98.88 138 ILE B CA 1
ATOM 2482 C C . ILE B 1 138 ? -4.656 -4.457 -2.82 1 98.88 138 ILE B C 1
ATOM 2484 O O . ILE B 1 138 ? -5.582 -3.955 -3.463 1 98.88 138 ILE B O 1
ATOM 2488 N N . ALA B 1 139 ? -3.854 -3.76 -2.062 1 98.69 139 ALA B N 1
ATOM 2489 C CA . ALA B 1 139 ? -3.998 -2.309 -1.964 1 98.69 139 ALA B CA 1
ATOM 2490 C C . ALA B 1 139 ? -3.879 -1.651 -3.336 1 98.69 139 ALA B C 1
ATOM 2492 O O . ALA B 1 139 ? -4.66 -0.758 -3.672 1 98.69 139 ALA B O 1
ATOM 2493 N N . GLY B 1 140 ? -2.889 -2.09 -4.117 1 98.62 140 GLY B N 1
ATOM 2494 C CA . GLY B 1 140 ? -2.715 -1.562 -5.461 1 98.62 140 GLY B CA 1
ATOM 2495 C C . GLY B 1 140 ? -3.879 -1.875 -6.379 1 98.62 140 GLY B C 1
ATOM 2496 O O . GLY B 1 140 ? -4.305 -1.023 -7.164 1 98.62 140 GLY B O 1
ATOM 2497 N N . ALA B 1 141 ? -4.371 -3.098 -6.285 1 98.75 141 ALA B N 1
ATOM 2498 C CA . ALA B 1 141 ? -5.531 -3.48 -7.086 1 98.75 141 ALA B CA 1
ATOM 2499 C C . ALA B 1 141 ? -6.742 -2.615 -6.746 1 98.75 141 ALA B C 1
ATOM 2501 O O . ALA B 1 141 ? -7.426 -2.113 -7.641 1 98.75 141 ALA B O 1
ATOM 2502 N N . ASP B 1 142 ? -6.961 -2.426 -5.48 1 98.06 142 ASP B N 1
ATOM 2503 C CA . ASP B 1 142 ? -8.07 -1.599 -5.02 1 98.06 142 ASP B CA 1
ATOM 2504 C C . ASP B 1 142 ? -7.934 -0.163 -5.523 1 98.06 142 ASP B C 1
ATOM 2506 O O . ASP B 1 142 ? -8.906 0.43 -5.996 1 98.06 142 ASP B O 1
ATOM 2510 N N . ALA B 1 143 ? -6.727 0.336 -5.41 1 97.62 143 ALA B N 1
ATOM 2511 C CA . ALA B 1 143 ? -6.465 1.702 -5.859 1 97.62 143 ALA B CA 1
ATOM 2512 C C . ALA B 1 143 ? -6.789 1.867 -7.34 1 97.62 143 ALA B C 1
ATOM 2514 O O . ALA B 1 143 ? -7.254 2.928 -7.766 1 97.62 143 ALA B O 1
ATOM 2515 N N . GLU B 1 144 ? -6.555 0.812 -8.07 1 97.94 144 GLU B N 1
ATOM 2516 C CA . GLU B 1 144 ? -6.773 0.855 -9.516 1 97.94 144 GLU B CA 1
ATOM 2517 C C . GLU B 1 144 ? -8.234 0.594 -9.859 1 97.94 144 GLU B C 1
ATOM 2519 O O . GLU B 1 144 ? -8.617 0.6 -11.031 1 97.94 144 GLU B O 1
ATOM 2524 N N . GLY B 1 145 ? -9.078 0.299 -8.891 1 96.31 145 GLY B N 1
ATOM 2525 C CA . GLY B 1 145 ? -10.508 0.223 -9.102 1 96.31 145 GLY B CA 1
ATOM 2526 C C . GLY B 1 145 ? -11.023 -1.2 -9.219 1 96.31 145 GLY B C 1
ATOM 2527 O O . GLY B 1 145 ? -12.195 -1.422 -9.547 1 96.31 145 GLY B O 1
ATOM 2528 N N . PHE B 1 146 ? -10.188 -2.227 -8.969 1 98.25 146 PHE B N 1
ATOM 2529 C CA . PHE B 1 146 ? -10.633 -3.615 -9.008 1 98.25 146 PHE B CA 1
ATOM 2530 C C . PHE B 1 146 ? -11.305 -4 -7.691 1 98.25 146 PHE B C 1
ATOM 2532 O O . PHE B 1 146 ? -10.906 -3.535 -6.625 1 98.25 146 PHE B O 1
ATOM 2539 N N . LYS B 1 147 ? -12.328 -4.816 -7.785 1 97.88 147 LYS B N 1
ATOM 2540 C CA . LYS B 1 147 ? -12.688 -5.582 -6.594 1 97.88 147 LYS B CA 1
ATOM 2541 C C . LYS B 1 147 ? -11.602 -6.594 -6.242 1 97.88 147 LYS B C 1
ATOM 2543 O O . LYS B 1 147 ? -10.852 -7.035 -7.113 1 97.88 147 LYS B O 1
ATOM 2548 N N . THR B 1 148 ? -11.492 -6.906 -4.945 1 98.75 148 THR B N 1
ATOM 2549 C CA 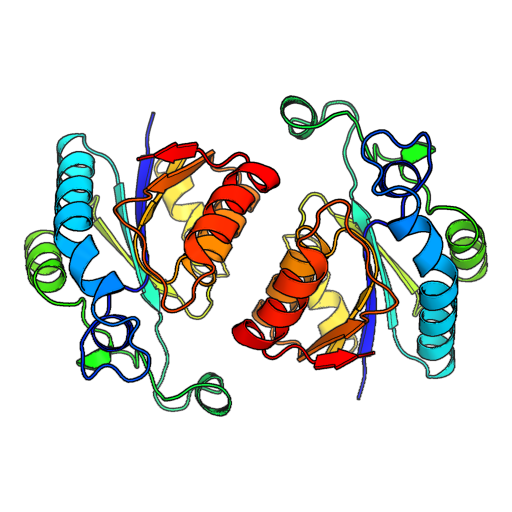. THR B 1 148 ? -10.375 -7.762 -4.559 1 98.75 148 THR B CA 1
ATOM 2550 C C . THR B 1 148 ? -10.852 -8.914 -3.684 1 98.75 148 THR B C 1
ATOM 2552 O O . THR B 1 148 ? -11.875 -8.797 -3.004 1 98.75 148 THR B O 1
ATOM 2555 N N . ALA B 1 149 ? -10.125 -10.008 -3.758 1 98.94 149 ALA B N 1
ATOM 2556 C CA . ALA B 1 149 ? -10.32 -11.172 -2.891 1 98.94 149 ALA B CA 1
ATOM 2557 C C . ALA B 1 149 ? -8.977 -11.766 -2.457 1 98.94 149 ALA B C 1
ATOM 2559 O O . ALA B 1 149 ? -8.008 -11.742 -3.217 1 98.94 149 ALA B O 1
ATOM 2560 N N . ILE B 1 150 ? -8.93 -12.242 -1.281 1 98.94 150 ILE B N 1
ATOM 2561 C CA . ILE B 1 150 ? -7.777 -12.961 -0.754 1 98.94 150 ILE B CA 1
ATOM 2562 C C . ILE B 1 150 ? -8.188 -14.375 -0.364 1 98.94 150 ILE B C 1
ATOM 2564 O O . ILE B 1 150 ? -9.227 -14.578 0.262 1 98.94 150 ILE B O 1
ATOM 2568 N N . HIS B 1 151 ? -7.461 -15.344 -0.84 1 98.88 151 HIS B N 1
ATOM 2569 C CA . HIS B 1 151 ? -7.727 -16.734 -0.476 1 98.88 151 HIS B CA 1
ATOM 2570 C C . HIS B 1 151 ? -6.961 -17.125 0.781 1 98.88 151 HIS B C 1
ATOM 2572 O O . HIS B 1 151 ? -5.742 -17.328 0.734 1 98.88 151 HIS B O 1
ATOM 2578 N N . LYS B 1 152 ? -7.668 -17.344 1.858 1 98.12 152 LYS B N 1
ATOM 2579 C CA . LYS B 1 152 ? -7.023 -17.641 3.135 1 98.12 152 LYS B CA 1
ATOM 2580 C C . LYS B 1 152 ? -6.16 -18.891 3.033 1 98.12 152 LYS B C 1
ATOM 2582 O O . LYS B 1 152 ? -5.066 -18.938 3.596 1 98.12 152 LYS B O 1
ATOM 2587 N N . ARG B 1 153 ? -6.586 -19.844 2.205 1 98.06 153 ARG B N 1
ATOM 2588 C CA . ARG B 1 153 ? -5.902 -21.125 2.098 1 98.06 153 ARG B CA 1
ATOM 2589 C C . ARG B 1 153 ? -4.73 -21.047 1.124 1 98.06 153 ARG B C 1
ATOM 2591 O O . ARG B 1 153 ? -3.945 -21.984 1.007 1 98.06 153 ARG B O 1
ATOM 2598 N N . GLY B 1 154 ? -4.625 -19.922 0.494 1 98.75 154 GLY B N 1
ATOM 2599 C CA . GLY B 1 154 ? -3.637 -19.828 -0.567 1 98.75 154 GLY B CA 1
ATOM 2600 C C . GLY B 1 154 ? -2.568 -18.781 -0.291 1 98.75 154 GLY B C 1
ATOM 2601 O O . GLY B 1 154 ? -1.823 -18.391 -1.194 1 98.75 154 GLY B O 1
ATOM 2602 N N . VAL B 1 155 ? -2.557 -18.266 0.986 1 98.75 155 VAL B N 1
ATOM 2603 C CA . VAL B 1 155 ? -1.566 -17.234 1.298 1 98.75 155 VAL B CA 1
ATOM 2604 C C . VAL B 1 155 ? -0.753 -17.656 2.52 1 98.75 155 VAL B C 1
ATOM 2606 O O . VAL B 1 155 ? -1.234 -18.422 3.357 1 98.75 155 VAL B O 1
ATOM 2609 N N . ALA B 1 156 ? 0.417 -17.219 2.52 1 97.81 156 ALA B N 1
ATOM 2610 C CA . ALA B 1 156 ? 1.328 -17.562 3.607 1 97.81 156 ALA B CA 1
ATOM 2611 C C . ALA B 1 156 ? 2.27 -16.406 3.924 1 97.81 156 ALA B C 1
ATOM 2613 O O . ALA B 1 156 ? 2.561 -15.578 3.057 1 97.81 156 ALA B O 1
ATOM 2614 N N . THR B 1 157 ? 2.631 -16.281 5.113 1 96.12 157 THR B N 1
ATOM 2615 C CA . THR B 1 157 ? 3.67 -15.359 5.57 1 96.12 157 THR B CA 1
ATOM 2616 C C . THR B 1 157 ? 4.523 -16.016 6.656 1 96.12 157 THR B C 1
ATOM 2618 O O . THR B 1 157 ? 4.254 -17.141 7.074 1 96.12 157 THR B O 1
ATOM 2621 N N . PHE B 1 158 ? 5.598 -15.352 7.035 1 91.88 158 PHE B N 1
ATOM 2622 C CA . PHE B 1 158 ? 6.527 -15.914 8.008 1 91.88 158 PHE B CA 1
ATOM 2623 C C . PHE B 1 158 ? 6.324 -15.281 9.375 1 91.88 158 PHE B C 1
ATOM 2625 O O . PHE B 1 158 ? 7.07 -15.57 10.312 1 91.88 158 PHE B O 1
ATOM 2632 N N . THR B 1 159 ? 5.387 -14.352 9.484 1 92.44 159 THR B N 1
ATOM 2633 C CA . THR B 1 159 ? 5.082 -13.703 10.758 1 92.44 159 THR B CA 1
ATOM 2634 C C . THR B 1 159 ? 3.775 -14.227 11.336 1 92.44 159 THR B C 1
ATOM 2636 O O . THR B 1 159 ? 3.098 -15.047 10.719 1 92.44 159 THR B O 1
ATOM 2639 N N . ASP B 1 160 ? 3.439 -13.758 12.523 1 94.31 160 ASP B N 1
ATOM 2640 C CA . ASP B 1 160 ? 2.17 -14.125 13.141 1 94.31 160 ASP B CA 1
ATOM 2641 C C . ASP B 1 160 ? 1.076 -13.125 12.789 1 94.31 160 ASP B C 1
ATOM 2643 O O . ASP B 1 160 ? 0.036 -13.07 13.445 1 94.31 160 ASP B O 1
ATOM 2647 N N . LEU B 1 161 ? 1.273 -12.422 11.672 1 96.5 161 LEU B N 1
ATOM 2648 C CA . LEU B 1 161 ? 0.371 -11.312 11.367 1 96.5 161 LEU B CA 1
ATOM 2649 C C . LEU B 1 161 ? -0.58 -11.68 10.234 1 96.5 161 LEU B C 1
ATOM 2651 O O . LEU B 1 161 ? -1.354 -10.844 9.773 1 96.5 161 LEU B O 1
ATOM 2655 N N . GLY B 1 162 ? -0.545 -12.875 9.797 1 96.69 162 GLY B N 1
ATOM 2656 C CA . GLY B 1 162 ? -1.353 -13.305 8.664 1 96.69 162 GLY B CA 1
ATOM 2657 C C . GLY B 1 162 ? -2.818 -12.938 8.805 1 96.69 162 GLY B C 1
ATOM 2658 O O . GLY B 1 162 ? -3.369 -12.219 7.969 1 96.69 162 GLY B O 1
ATOM 2659 N N . ASP B 1 163 ? -3.418 -13.367 9.914 1 97.06 163 ASP B N 1
ATOM 2660 C CA . ASP B 1 163 ? -4.84 -13.125 10.133 1 97.06 163 ASP B CA 1
ATOM 2661 C C . ASP B 1 163 ? -5.125 -11.633 10.305 1 97.06 163 ASP B C 1
ATOM 2663 O O . ASP B 1 163 ? -6.137 -11.133 9.812 1 97.06 163 ASP B O 1
ATOM 2667 N N . THR B 1 164 ? -4.277 -10.977 10.984 1 97.5 164 THR B N 1
ATOM 2668 C CA . THR B 1 164 ? -4.43 -9.539 11.195 1 97.5 164 THR B CA 1
ATOM 2669 C C . THR B 1 164 ? -4.488 -8.797 9.867 1 97.5 164 THR B C 1
ATOM 2671 O O . THR B 1 164 ? -5.379 -7.977 9.648 1 97.5 164 THR B O 1
ATOM 2674 N N . PHE B 1 165 ? -3.637 -9.141 8.945 1 98.25 165 PHE B N 1
ATOM 2675 C CA . PHE B 1 165 ? -3.555 -8.414 7.68 1 98.25 165 PHE B CA 1
ATOM 2676 C C . PHE B 1 165 ? -4.664 -8.852 6.73 1 98.25 165 PHE B C 1
ATOM 2678 O O . PHE B 1 165 ? -5.18 -8.047 5.953 1 98.25 165 PHE B O 1
ATOM 2685 N N . ILE B 1 166 ? -5.055 -10.102 6.797 1 98.56 166 ILE B N 1
ATOM 2686 C CA . ILE B 1 166 ? -6.199 -10.547 6.012 1 98.56 166 ILE B CA 1
ATOM 2687 C C . ILE B 1 166 ? -7.445 -9.773 6.434 1 98.56 166 ILE B C 1
ATOM 2689 O O . ILE B 1 166 ? -8.164 -9.227 5.594 1 98.56 166 ILE B O 1
ATOM 2693 N N . ASN B 1 167 ? -7.676 -9.703 7.723 1 97.81 167 ASN B N 1
ATOM 2694 C CA . ASN B 1 167 ? -8.836 -8.969 8.227 1 97.81 167 ASN B CA 1
ATOM 2695 C C . ASN B 1 167 ? -8.75 -7.48 7.883 1 97.81 167 ASN B C 1
ATOM 2697 O O . ASN B 1 167 ? -9.766 -6.844 7.609 1 97.81 167 ASN B O 1
ATOM 2701 N N . HIS B 1 168 ? -7.551 -6.98 7.879 1 97.62 168 HIS B N 1
ATOM 2702 C CA . HIS B 1 168 ? -7.363 -5.562 7.59 1 97.62 168 HIS B CA 1
ATOM 2703 C C . HIS B 1 168 ? -7.621 -5.266 6.117 1 97.62 168 HIS B C 1
ATOM 2705 O O . HIS B 1 168 ? -8.062 -4.168 5.77 1 97.62 168 HIS B O 1
ATOM 2711 N N . MET B 1 169 ? -7.359 -6.25 5.23 1 98.25 169 MET B N 1
ATOM 2712 C CA . MET B 1 169 ? -7.723 -6.102 3.824 1 98.25 169 MET B CA 1
ATOM 2713 C C . MET B 1 169 ? -9.227 -5.895 3.668 1 98.25 169 MET B C 1
ATOM 2715 O O . MET B 1 169 ? -9.664 -5.098 2.838 1 98.25 169 MET B O 1
ATOM 2719 N N . LYS B 1 170 ? -9.953 -6.652 4.457 1 97.06 170 LYS B N 1
ATOM 2720 C CA . LYS B 1 170 ? -11.398 -6.492 4.43 1 97.06 170 LYS B CA 1
ATOM 2721 C C . LYS B 1 170 ? -11.812 -5.109 4.922 1 97.06 170 LYS B C 1
ATOM 2723 O O . LYS B 1 170 ? -12.648 -4.449 4.301 1 97.06 170 LYS B O 1
ATOM 2728 N N . THR B 1 171 ? -11.219 -4.711 5.953 1 93 171 THR B N 1
ATOM 2729 C CA . THR B 1 171 ? -11.57 -3.441 6.582 1 93 171 THR B CA 1
ATOM 2730 C C . THR B 1 171 ? -11.211 -2.27 5.672 1 93 171 THR B C 1
ATOM 2732 O O . THR B 1 171 ? -12.023 -1.36 5.473 1 93 171 THR B O 1
ATOM 2735 N N . CYS B 1 172 ? -10.102 -2.287 5.043 1 93.44 172 CYS B N 1
ATOM 2736 C CA . CYS B 1 172 ? -9.57 -1.147 4.301 1 93.44 172 CYS B CA 1
ATOM 2737 C C . CYS B 1 172 ? -10.102 -1.141 2.871 1 93.44 172 CYS B C 1
ATOM 2739 O O . CYS B 1 172 ? -10.5 -0.094 2.355 1 93.44 172 CYS B O 1
ATOM 2741 N N . PHE B 1 173 ? -10.086 -2.387 2.291 1 96.12 173 PHE B N 1
ATOM 2742 C CA . PHE B 1 173 ? -10.305 -2.438 0.851 1 96.12 173 PHE B CA 1
ATOM 2743 C C . PHE B 1 173 ? -11.594 -3.186 0.522 1 96.12 173 PHE B C 1
ATOM 2745 O O . PHE B 1 173 ? -11.891 -3.436 -0.647 1 96.12 173 PHE B O 1
ATOM 2752 N N . PHE B 1 174 ? -12.305 -3.611 1.604 1 96.69 174 PHE B N 1
ATOM 2753 C CA . PHE B 1 174 ? -13.523 -4.398 1.425 1 96.69 174 PHE B CA 1
ATOM 2754 C C . PHE B 1 174 ? -13.234 -5.664 0.624 1 96.69 174 PHE B C 1
ATOM 2756 O O . PHE B 1 174 ? -14.062 -6.105 -0.171 1 96.69 174 PHE B O 1
ATOM 2763 N N . THR B 1 175 ? -12.039 -6.16 0.804 1 98.44 175 THR B N 1
ATOM 2764 C CA . THR B 1 175 ? -11.594 -7.391 0.158 1 98.44 175 THR B CA 1
ATOM 2765 C C . THR B 1 175 ? -12.422 -8.578 0.628 1 98.44 175 THR B C 1
ATOM 2767 O O . THR B 1 175 ? -12.664 -8.734 1.826 1 98.44 175 THR B O 1
ATOM 2770 N N . GLU B 1 176 ? -12.891 -9.328 -0.355 1 98.75 176 GLU B N 1
ATOM 2771 C CA . GLU B 1 176 ? -13.547 -10.578 -0.006 1 98.75 176 GLU B CA 1
ATOM 2772 C C . GLU B 1 176 ? -12.547 -11.609 0.51 1 98.75 176 GLU B C 1
ATOM 2774 O O . GLU B 1 176 ? -11.5 -11.828 -0.104 1 98.75 176 GLU B O 1
ATOM 2779 N N . ILE B 1 177 ? -12.875 -12.188 1.634 1 98.69 177 ILE B N 1
ATOM 2780 C CA . ILE B 1 177 ? -12.039 -13.266 2.16 1 98.69 177 ILE B CA 1
ATOM 2781 C C . ILE B 1 177 ? -12.625 -14.617 1.75 1 98.69 177 ILE B C 1
ATOM 2783 O O . ILE B 1 177 ? -13.758 -14.945 2.107 1 98.69 177 ILE B O 1
ATOM 2787 N N . ILE B 1 178 ? -11.875 -15.305 0.985 1 98.44 178 ILE B N 1
ATOM 2788 C CA . ILE B 1 178 ? -12.281 -16.641 0.566 1 98.44 178 ILE B CA 1
ATOM 2789 C C . ILE B 1 178 ? -11.625 -17.688 1.464 1 98.44 178 ILE B C 1
ATOM 2791 O O . ILE B 1 178 ? -10.398 -17.734 1.575 1 98.44 178 ILE B O 1
ATOM 2795 N N . ASP B 1 179 ? -12.328 -18.641 2.068 1 94 179 ASP B N 1
ATOM 2796 C CA . ASP B 1 179 ? -11.859 -19.609 3.045 1 94 179 ASP B CA 1
ATOM 2797 C C . ASP B 1 179 ? -11.219 -20.812 2.354 1 94 179 ASP B C 1
ATOM 2799 O O . ASP B 1 179 ? -11.68 -21.25 1.295 1 94 179 ASP B O 1
#